Protein AF-A0A519W0Y5-F1 (afdb_monomer_lite)

Structure (mmCIF, N/CA/C/O backbone):
data_AF-A0A519W0Y5-F1
#
_entry.id   AF-A0A519W0Y5-F1
#
loop_
_atom_site.group_PDB
_atom_site.id
_atom_site.type_symbol
_atom_site.label_atom_id
_atom_site.label_alt_id
_atom_site.label_comp_id
_atom_site.label_asym_id
_atom_site.label_entity_id
_atom_site.label_seq_id
_atom_site.pdbx_PDB_ins_code
_atom_site.Cartn_x
_atom_site.Cartn_y
_atom_site.Cartn_z
_atom_site.occupancy
_atom_site.B_iso_or_equiv
_atom_site.auth_seq_id
_atom_site.auth_comp_id
_atom_site.auth_asym_id
_atom_site.auth_atom_id
_atom_site.pdbx_PDB_model_num
ATOM 1 N N . PRO A 1 1 ? 9.532 6.366 -36.215 1.00 85.12 1 PRO A N 1
ATOM 2 C CA . PRO A 1 1 ? 10.203 5.098 -35.837 1.00 85.12 1 PRO A CA 1
ATOM 3 C C . PRO A 1 1 ? 9.971 4.820 -34.348 1.00 85.12 1 PRO A C 1
ATOM 5 O O . PRO A 1 1 ? 9.966 5.779 -33.581 1.00 85.12 1 PRO A O 1
ATOM 8 N N . MET A 1 2 ? 9.705 3.571 -33.951 1.00 93.19 2 MET A N 1
ATOM 9 C CA . MET A 1 2 ? 9.561 3.212 -32.534 1.00 93.19 2 MET A CA 1
ATOM 10 C C . MET A 1 2 ? 10.945 3.030 -31.907 1.00 93.19 2 MET A C 1
ATOM 12 O O . MET A 1 2 ? 11.852 2.480 -32.532 1.00 93.19 2 MET A O 1
ATOM 16 N N . HIS A 1 3 ? 11.108 3.513 -30.679 1.00 94.69 3 HIS A N 1
ATOM 17 C CA . HIS A 1 3 ? 12.356 3.433 -29.927 1.00 94.69 3 HIS A CA 1
ATOM 18 C C . HIS A 1 3 ? 12.067 2.937 -28.521 1.00 94.69 3 HIS A C 1
ATOM 20 O O . HIS A 1 3 ? 11.007 3.233 -27.971 1.00 94.69 3 HIS A O 1
ATOM 26 N N . THR A 1 4 ? 13.014 2.200 -27.947 1.00 96.50 4 THR A N 1
ATOM 27 C CA . THR A 1 4 ? 12.926 1.809 -26.544 1.00 96.50 4 THR A CA 1
ATOM 28 C C . THR A 1 4 ? 13.359 2.968 -25.658 1.00 96.50 4 THR A C 1
ATOM 30 O O . THR A 1 4 ? 14.402 3.576 -25.899 1.00 96.50 4 THR A O 1
ATOM 33 N N . SER A 1 5 ? 12.580 3.253 -24.624 1.00 97.31 5 SER A N 1
ATOM 34 C CA . SER A 1 5 ? 12.898 4.213 -23.569 1.00 97.31 5 SER A CA 1
ATOM 35 C C . SER A 1 5 ? 12.543 3.639 -22.200 1.00 97.31 5 SER A C 1
ATOM 37 O O . SER A 1 5 ? 11.900 2.595 -22.083 1.00 97.31 5 SER A O 1
ATOM 39 N N . THR A 1 6 ? 13.009 4.312 -21.154 1.00 97.44 6 THR A N 1
ATOM 40 C CA . THR A 1 6 ? 12.687 3.987 -19.764 1.00 97.44 6 THR A CA 1
ATOM 41 C C . THR A 1 6 ? 11.859 5.091 -19.139 1.00 97.44 6 THR A C 1
ATOM 43 O O . THR A 1 6 ? 12.208 6.261 -19.304 1.00 97.44 6 THR A O 1
ATOM 46 N N . GLU A 1 7 ? 10.853 4.726 -18.353 1.00 96.88 7 GLU A N 1
ATOM 47 C CA . GLU A 1 7 ? 10.066 5.669 -17.558 1.00 96.88 7 GLU A CA 1
ATOM 48 C C . GLU A 1 7 ? 10.227 5.358 -16.070 1.00 96.88 7 GLU A C 1
ATOM 50 O O . GLU A 1 7 ? 9.912 4.258 -15.609 1.00 96.88 7 GLU A O 1
ATOM 55 N N . PHE A 1 8 ? 10.756 6.332 -15.330 1.00 96.62 8 PHE A N 1
ATOM 56 C CA . PHE A 1 8 ? 10.857 6.282 -13.873 1.00 96.62 8 PHE A CA 1
ATOM 57 C C . PHE A 1 8 ? 9.573 6.810 -13.233 1.00 96.62 8 PHE A C 1
ATOM 59 O O . PHE A 1 8 ? 8.844 7.583 -13.856 1.00 96.62 8 PHE A O 1
ATOM 66 N N . MET A 1 9 ? 9.308 6.412 -11.988 1.00 94.19 9 MET A N 1
ATOM 67 C CA . MET A 1 9 ? 8.122 6.884 -11.274 1.00 94.19 9 MET A CA 1
ATOM 68 C C . MET A 1 9 ? 8.124 8.418 -11.113 1.00 94.19 9 MET A C 1
ATOM 70 O O . MET A 1 9 ? 9.163 8.993 -10.767 1.00 94.19 9 MET A O 1
ATOM 74 N N . PRO A 1 10 ? 6.978 9.096 -11.326 1.00 90.56 10 PRO A N 1
ATOM 75 C CA . PRO A 1 10 ? 6.880 10.555 -11.217 1.00 90.56 10 PRO A CA 1
ATOM 76 C C . PRO A 1 10 ? 7.186 11.117 -9.823 1.00 90.56 10 PRO A C 1
ATOM 78 O O . PRO A 1 10 ? 7.588 12.272 -9.707 1.00 90.56 10 PRO A O 1
ATOM 81 N N . ASP A 1 11 ? 7.015 10.310 -8.773 1.00 88.50 11 ASP A N 1
ATOM 82 C CA . ASP A 1 11 ? 7.320 10.669 -7.381 1.00 88.50 11 ASP A CA 1
ATOM 83 C C . ASP A 1 11 ? 8.830 10.637 -7.060 1.00 88.50 11 ASP A C 1
ATOM 85 O O . ASP A 1 11 ? 9.243 10.975 -5.951 1.00 88.50 11 ASP A O 1
ATOM 89 N N . GLY A 1 12 ? 9.665 10.238 -8.027 1.00 89.94 12 GLY A N 1
ATOM 90 C CA . GLY A 1 12 ? 11.114 10.123 -7.879 1.00 89.94 12 GLY A CA 1
ATOM 91 C C . GLY A 1 12 ? 11.582 8.827 -7.217 1.00 89.94 12 GLY A C 1
ATOM 92 O O . GLY A 1 12 ? 12.786 8.658 -7.015 1.00 89.94 12 GLY A O 1
ATOM 93 N N . SER A 1 13 ? 10.673 7.904 -6.895 1.00 91.06 13 SER A N 1
ATOM 94 C CA . SER A 1 13 ? 11.032 6.604 -6.338 1.00 91.06 13 SER A CA 1
ATOM 95 C C . SER A 1 13 ? 11.820 5.754 -7.345 1.00 91.06 13 SER A C 1
ATOM 97 O O . SER A 1 13 ? 11.640 5.830 -8.563 1.00 91.06 13 SER A O 1
ATOM 99 N N . ASP A 1 14 ? 12.737 4.928 -6.833 1.00 94.69 14 ASP A N 1
ATOM 100 C CA . ASP A 1 14 ? 13.636 4.115 -7.658 1.00 94.69 14 ASP A CA 1
ATOM 101 C C . ASP A 1 14 ? 12.942 2.856 -8.192 1.00 94.69 14 ASP A C 1
ATOM 103 O O . ASP A 1 14 ? 13.209 1.724 -7.768 1.00 94.69 14 ASP A O 1
ATOM 107 N N . TRP A 1 15 ? 12.058 3.093 -9.156 1.00 96.69 15 TRP A N 1
ATOM 108 C CA . TRP A 1 15 ? 11.389 2.107 -9.990 1.00 96.69 15 TRP A CA 1
ATOM 109 C C . TRP A 1 15 ? 11.478 2.533 -11.448 1.00 96.69 15 TRP A C 1
ATOM 111 O O . TRP A 1 15 ? 11.431 3.725 -11.756 1.00 96.69 15 TRP A O 1
ATOM 121 N N . VAL A 1 16 ? 11.585 1.561 -12.348 1.00 97.75 16 VAL A N 1
ATOM 122 C CA . VAL A 1 16 ? 11.711 1.813 -13.784 1.00 97.75 16 VAL A CA 1
ATOM 123 C C . VAL A 1 16 ? 10.827 0.863 -14.580 1.00 97.75 16 VAL A C 1
ATOM 125 O O . VAL A 1 16 ? 10.782 -0.333 -14.300 1.00 97.75 16 VAL A O 1
ATOM 128 N N . SER A 1 17 ? 10.136 1.396 -15.579 1.00 97.88 17 SER A N 1
ATOM 129 C CA . SER A 1 17 ? 9.450 0.624 -16.615 1.00 97.88 17 SER A CA 1
ATOM 130 C C . SER A 1 17 ? 10.141 0.815 -17.964 1.00 97.88 17 SER A C 1
ATOM 132 O O . SER A 1 17 ? 10.907 1.766 -18.160 1.00 97.88 17 SER A O 1
ATOM 134 N N . PHE A 1 18 ? 9.885 -0.100 -18.895 1.00 98.00 18 PHE A N 1
ATOM 135 C CA . PHE A 1 18 ? 10.409 -0.043 -20.256 1.00 98.00 18 PHE A CA 1
ATOM 136 C C . PHE A 1 18 ? 9.253 0.109 -21.240 1.00 98.00 18 PHE A C 1
ATOM 138 O O . PHE A 1 18 ? 8.252 -0.599 -21.143 1.00 98.00 18 PHE A O 1
ATOM 145 N N . VAL A 1 19 ? 9.407 1.001 -22.213 1.00 97.62 19 VAL A N 1
ATOM 146 C CA . VAL A 1 19 ? 8.416 1.234 -23.269 1.00 97.62 19 VAL A CA 1
ATOM 147 C C . VAL A 1 19 ? 9.100 1.179 -24.630 1.00 97.62 19 VAL A C 1
ATOM 149 O O . VAL A 1 19 ? 10.257 1.578 -24.752 1.00 97.62 19 VAL A O 1
ATOM 152 N N . HIS A 1 20 ? 8.411 0.681 -25.655 1.00 97.00 20 HIS A N 1
ATOM 153 C CA . HIS A 1 20 ? 8.871 0.708 -27.043 1.00 97.00 20 HIS A CA 1
ATOM 154 C C . HIS A 1 20 ? 7.867 1.490 -27.894 1.00 97.00 20 HIS A C 1
ATOM 156 O O . HIS A 1 20 ? 6.772 1.010 -28.191 1.00 97.00 20 HIS A O 1
ATOM 162 N N . GLY A 1 21 ? 8.206 2.731 -28.254 1.00 95.69 21 GLY A N 1
ATOM 163 C CA . GLY A 1 21 ? 7.212 3.689 -28.744 1.00 95.69 21 GLY A CA 1
ATOM 164 C C . GLY A 1 21 ? 6.099 3.885 -27.697 1.00 95.69 21 GLY A C 1
ATOM 165 O O . GLY A 1 21 ? 6.422 4.106 -26.535 1.00 95.69 21 GLY A O 1
ATOM 166 N N . PRO A 1 22 ? 4.807 3.777 -28.059 1.00 95.81 22 PRO A N 1
ATOM 167 C CA . PRO A 1 22 ? 3.696 3.870 -27.106 1.00 95.81 22 PRO A CA 1
ATOM 168 C C . PRO A 1 22 ? 3.388 2.553 -26.366 1.00 95.81 22 PRO A C 1
ATOM 170 O O . PRO A 1 22 ? 2.400 2.478 -25.640 1.00 95.81 22 PRO A O 1
ATOM 173 N N . VAL A 1 23 ? 4.161 1.484 -26.592 1.00 96.88 23 VAL A N 1
ATOM 174 C CA . VAL A 1 23 ? 3.854 0.148 -26.064 1.00 96.88 23 VAL A CA 1
ATOM 175 C C . VAL A 1 23 ? 4.602 -0.090 -24.758 1.00 96.88 23 VAL A C 1
ATOM 177 O O . VAL A 1 23 ? 5.830 -0.167 -24.754 1.00 96.88 23 VAL A O 1
ATOM 180 N N . VAL A 1 24 ? 3.858 -0.264 -23.664 1.00 98.12 24 VAL A N 1
ATOM 181 C CA . VAL A 1 24 ? 4.411 -0.685 -22.369 1.00 98.12 24 VAL A CA 1
ATOM 182 C C . VAL A 1 24 ? 4.900 -2.124 -22.464 1.00 98.12 24 VAL A C 1
ATOM 184 O O . VAL A 1 24 ? 4.158 -3.012 -22.894 1.00 98.12 24 VAL A O 1
ATOM 187 N N . LEU A 1 25 ? 6.144 -2.347 -22.044 1.00 98.00 25 LEU A N 1
ATOM 188 C CA . LEU A 1 25 ? 6.730 -3.672 -21.945 1.00 98.00 25 LEU A CA 1
ATOM 189 C C . LEU A 1 25 ? 6.633 -4.191 -20.510 1.00 98.00 25 LEU A C 1
ATOM 191 O O . LEU A 1 25 ? 6.831 -3.457 -19.543 1.00 98.00 25 LEU A O 1
ATOM 195 N N . ALA A 1 26 ? 6.362 -5.480 -20.387 1.00 97.62 26 ALA A N 1
ATOM 196 C CA . ALA A 1 26 ? 6.251 -6.192 -19.128 1.00 97.62 26 ALA A CA 1
ATOM 197 C C . ALA A 1 26 ? 6.907 -7.565 -19.253 1.00 97.62 26 ALA A C 1
ATOM 199 O O . ALA A 1 26 ? 7.194 -8.035 -20.355 1.00 97.62 26 ALA A O 1
ATOM 200 N N . ALA A 1 27 ? 7.121 -8.227 -18.125 1.00 95.94 27 ALA A N 1
ATOM 201 C CA . ALA A 1 27 ? 7.652 -9.578 -18.110 1.00 95.94 27 ALA A CA 1
ATOM 202 C C . ALA A 1 27 ? 6.836 -10.515 -17.242 1.00 95.94 27 ALA A C 1
ATOM 204 O O . ALA A 1 27 ? 6.425 -10.144 -16.145 1.00 95.94 27 ALA A O 1
ATOM 205 N N . ALA A 1 28 ? 6.673 -11.746 -17.716 1.00 93.62 28 ALA A N 1
ATOM 206 C CA . ALA A 1 28 ? 6.120 -12.826 -16.918 1.00 93.62 28 ALA A CA 1
ATOM 207 C C . ALA A 1 28 ? 7.134 -13.280 -15.855 1.00 93.62 28 ALA A C 1
ATOM 209 O O . ALA A 1 28 ? 8.318 -13.455 -16.148 1.00 93.62 28 ALA A O 1
ATOM 210 N N . LEU A 1 29 ? 6.652 -13.481 -14.632 1.00 90.94 29 LEU A N 1
ATOM 211 C CA . LEU A 1 29 ? 7.423 -14.005 -13.504 1.00 90.94 29 LEU A CA 1
ATOM 212 C C . LEU A 1 29 ? 7.134 -15.490 -13.264 1.00 90.94 29 LEU A C 1
ATOM 214 O O . LEU A 1 29 ? 8.056 -16.233 -12.942 1.00 90.94 29 LEU A O 1
ATOM 218 N N . ASP A 1 30 ? 5.881 -15.915 -13.443 1.00 81.31 30 ASP A N 1
ATOM 219 C CA . ASP A 1 30 ? 5.462 -17.320 -13.490 1.00 81.31 30 ASP A CA 1
ATOM 220 C C . ASP A 1 30 ? 4.101 -17.478 -14.203 1.00 81.31 30 ASP A C 1
ATOM 222 O O . ASP A 1 30 ? 3.540 -16.517 -14.748 1.00 81.31 30 ASP A O 1
ATOM 226 N N . THR A 1 31 ? 3.585 -18.708 -14.199 1.00 69.88 31 THR A N 1
ATOM 227 C CA . THR A 1 31 ? 2.176 -19.032 -14.446 1.00 69.88 31 THR A CA 1
ATOM 228 C C . THR A 1 31 ? 1.400 -19.125 -13.132 1.00 69.88 31 THR A C 1
ATOM 230 O O . THR A 1 31 ? 1.899 -19.670 -12.149 1.00 69.88 31 THR A O 1
ATOM 233 N N . LEU A 1 32 ? 0.151 -18.651 -13.126 1.00 66.56 32 LEU A N 1
ATOM 234 C CA . LEU A 1 32 ? -0.700 -18.702 -11.939 1.00 66.56 32 LEU A CA 1
ATOM 235 C C . LEU A 1 32 ? -1.148 -20.143 -11.627 1.00 66.56 32 LEU A C 1
ATOM 237 O O . LEU A 1 32 ? -2.083 -20.640 -12.239 1.00 66.56 32 LEU A O 1
ATOM 241 N N . ASP A 1 33 ? -0.571 -20.767 -10.598 1.00 64.88 33 ASP A N 1
ATOM 242 C CA . ASP A 1 33 ? -1.099 -22.006 -9.985 1.00 64.88 33 ASP A CA 1
ATOM 243 C C . ASP A 1 33 ? -2.099 -21.707 -8.846 1.00 64.88 33 ASP A C 1
ATOM 245 O O . ASP A 1 33 ? -2.180 -22.427 -7.847 1.00 64.88 33 ASP A O 1
ATOM 249 N N . GLN A 1 34 ? -2.813 -20.580 -8.919 1.00 63.78 34 GLN A N 1
ATOM 250 C CA . GLN A 1 34 ? -3.556 -20.042 -7.777 1.00 63.78 34 GLN A CA 1
ATOM 251 C C . GLN A 1 34 ? -5.076 -20.104 -7.959 1.00 63.78 34 GLN A C 1
ATOM 253 O O . GLN A 1 34 ? -5.574 -19.888 -9.063 1.00 63.78 34 GLN A O 1
ATOM 258 N N . PRO A 1 35 ? -5.834 -20.358 -6.875 1.00 57.19 35 PRO A N 1
ATOM 259 C CA . PRO A 1 35 ? -7.287 -20.237 -6.901 1.00 57.19 35 PRO A CA 1
ATOM 260 C C . PRO A 1 35 ? -7.707 -18.780 -7.167 1.00 57.19 35 PRO A C 1
ATOM 262 O O . PRO A 1 35 ? -6.967 -17.849 -6.853 1.00 57.19 35 PRO A O 1
ATOM 265 N N . ASN A 1 36 ? -8.923 -18.594 -7.691 1.00 63.47 36 ASN A N 1
ATOM 266 C CA . ASN A 1 36 ? -9.587 -17.292 -7.871 1.00 63.47 36 ASN A CA 1
ATOM 267 C C . ASN A 1 36 ? -8.992 -16.365 -8.952 1.00 63.47 36 ASN A C 1
ATOM 269 O O . ASN A 1 36 ? -9.094 -15.146 -8.839 1.00 63.47 36 ASN A O 1
ATOM 273 N N . ILE A 1 37 ? -8.419 -16.913 -10.032 1.00 79.62 37 ILE A N 1
ATOM 274 C CA . ILE A 1 37 ? -8.122 -16.120 -11.247 1.00 79.62 37 ILE A CA 1
ATOM 275 C C . ILE A 1 37 ? -9.399 -15.650 -11.961 1.00 79.62 37 ILE A C 1
ATOM 277 O O . ILE A 1 37 ? -9.394 -14.655 -12.681 1.00 79.62 37 ILE A O 1
ATOM 281 N N . THR A 1 38 ? -10.506 -16.356 -11.729 1.00 82.81 38 THR A N 1
ATOM 282 C CA . THR A 1 38 ? -11.851 -15.980 -12.156 1.00 82.81 38 THR A CA 1
ATOM 283 C C . THR A 1 38 ? -12.661 -15.627 -10.917 1.00 82.81 38 THR A C 1
ATOM 285 O O . THR A 1 38 ? -12.749 -16.433 -9.990 1.00 82.81 38 THR A O 1
ATOM 288 N N . ALA A 1 39 ? -13.250 -14.432 -10.900 1.00 84.50 39 ALA A N 1
ATOM 289 C CA . ALA A 1 39 ? -14.119 -14.004 -9.811 1.00 84.50 39 ALA A CA 1
ATOM 290 C C . ALA A 1 39 ? -15.382 -14.882 -9.749 1.00 84.50 39 ALA A C 1
ATOM 292 O O . ALA A 1 39 ? -16.010 -15.156 -10.771 1.00 84.50 39 ALA A O 1
ATOM 293 N N . ASP A 1 40 ? -15.777 -15.290 -8.545 1.00 83.38 40 ASP A N 1
ATOM 294 C CA . ASP A 1 40 ? -16.888 -16.219 -8.282 1.00 83.38 40 ASP A CA 1
ATOM 295 C C . ASP A 1 40 ? -18.143 -15.528 -7.710 1.00 83.38 40 ASP A C 1
ATOM 297 O O . ASP A 1 40 ? -19.100 -16.185 -7.302 1.00 83.38 40 ASP A O 1
ATOM 301 N N . GLY A 1 41 ? -18.146 -14.192 -7.665 1.00 80.50 41 GLY A N 1
ATOM 302 C CA . GLY A 1 41 ? -19.218 -13.391 -7.065 1.00 80.50 41 GLY A CA 1
ATOM 303 C C . GLY A 1 41 ? -19.173 -13.324 -5.535 1.00 80.50 41 GLY A C 1
ATOM 304 O O . GLY A 1 41 ? -20.058 -12.717 -4.932 1.00 80.50 41 GLY A O 1
ATOM 305 N N . SER A 1 42 ? -18.157 -13.912 -4.895 1.00 79.62 42 SER A N 1
ATOM 306 C CA . SER A 1 42 ? -17.931 -13.743 -3.462 1.00 79.62 42 SER A CA 1
ATOM 307 C C . SER A 1 42 ? -17.531 -12.306 -3.113 1.00 79.62 42 SER A C 1
ATOM 309 O O . SER A 1 42 ? -17.007 -11.539 -3.929 1.00 79.62 42 SER A O 1
ATOM 311 N N . ARG A 1 43 ? -17.758 -11.940 -1.848 1.00 70.31 43 ARG A N 1
ATOM 312 C CA . ARG A 1 43 ? -17.213 -10.719 -1.247 1.00 70.31 43 ARG A CA 1
ATOM 313 C C . ARG A 1 43 ? -15.687 -10.730 -1.408 1.00 70.31 43 ARG A C 1
ATOM 315 O O . ARG A 1 43 ? -15.060 -11.727 -1.066 1.00 70.31 43 ARG A O 1
ATOM 322 N N . MET A 1 44 ? -15.101 -9.642 -1.913 1.00 70.44 44 MET A N 1
ATOM 323 C CA . MET A 1 44 ? -13.673 -9.553 -2.284 1.00 70.44 44 MET A CA 1
ATOM 324 C C . MET A 1 44 ? -13.219 -10.470 -3.440 1.00 70.44 44 MET A C 1
ATOM 326 O O . MET A 1 44 ? -12.026 -10.522 -3.727 1.00 70.44 44 MET A O 1
ATOM 330 N N . GLY A 1 45 ? -14.126 -11.135 -4.166 1.00 77.75 45 GLY A N 1
ATOM 331 C CA . GLY A 1 45 ? -13.775 -12.030 -5.281 1.00 77.75 45 GLY A CA 1
ATOM 332 C C . GLY A 1 45 ? -13.106 -11.340 -6.482 1.00 77.75 45 GLY A C 1
ATOM 333 O O . GLY A 1 45 ? -12.556 -12.012 -7.346 1.00 77.75 45 GLY A O 1
ATOM 334 N N . HIS A 1 46 ? -13.128 -10.002 -6.535 1.00 80.12 46 HIS A N 1
ATOM 335 C CA . HIS A 1 46 ? -12.411 -9.192 -7.529 1.00 80.12 46 HIS A CA 1
ATOM 336 C C . HIS A 1 46 ? -10.936 -8.944 -7.164 1.00 80.12 46 HIS A C 1
ATOM 338 O O . HIS A 1 46 ? -10.173 -8.445 -7.989 1.00 80.12 46 HIS A O 1
ATOM 344 N N . ILE A 1 47 ? -10.526 -9.254 -5.931 1.00 78.69 47 ILE A N 1
ATOM 345 C CA . ILE A 1 47 ? -9.158 -9.052 -5.460 1.00 78.69 47 ILE A CA 1
ATOM 346 C C . ILE A 1 47 ? -8.326 -10.283 -5.794 1.00 78.69 47 ILE A C 1
ATOM 348 O O . ILE A 1 47 ? -8.673 -11.406 -5.421 1.00 78.69 47 ILE A O 1
ATOM 352 N N . ALA A 1 48 ? -7.167 -10.054 -6.414 1.00 80.94 48 ALA A N 1
ATOM 353 C CA . ALA A 1 48 ? -6.130 -11.063 -6.609 1.00 80.94 48 ALA A CA 1
ATOM 354 C C . ALA A 1 48 ? -5.487 -11.449 -5.258 1.00 80.94 48 ALA A C 1
ATOM 356 O O . ALA A 1 48 ? -4.377 -11.041 -4.927 1.00 80.94 48 ALA A O 1
ATOM 357 N N . SER A 1 49 ? -6.225 -12.221 -4.459 1.00 75.00 49 SER A N 1
ATOM 358 C CA . SER A 1 49 ? -5.927 -12.578 -3.061 1.00 75.00 49 SER A CA 1
ATOM 359 C C . SER A 1 49 ? -4.953 -13.747 -2.899 1.00 75.00 49 SER A C 1
ATOM 361 O O . SER A 1 49 ? -4.646 -14.165 -1.782 1.00 75.00 49 SER A O 1
ATOM 363 N N . GLY A 1 50 ? -4.461 -14.303 -4.003 1.00 77.62 50 GLY A N 1
ATOM 364 C CA . GLY A 1 50 ? -3.510 -15.397 -3.949 1.00 77.62 50 GLY A CA 1
ATOM 365 C C . GLY A 1 50 ? -2.118 -14.959 -3.464 1.00 77.62 50 GLY A C 1
ATOM 366 O O . GLY A 1 50 ? -1.803 -13.773 -3.364 1.00 77.62 50 GLY A O 1
ATOM 367 N N . LYS A 1 51 ? -1.263 -15.935 -3.128 1.00 80.25 51 LYS A N 1
ATOM 368 C CA . LYS A 1 51 ? 0.010 -15.723 -2.410 1.00 80.25 51 LYS A CA 1
ATOM 369 C C . LYS A 1 51 ? 0.841 -14.579 -3.008 1.00 80.25 51 LYS A C 1
ATOM 371 O O . LYS A 1 51 ? 1.230 -14.646 -4.172 1.00 80.25 51 LYS A O 1
ATOM 376 N N . LEU A 1 52 ? 1.160 -13.564 -2.205 1.00 82.56 52 LEU A N 1
ATOM 377 C CA . LEU A 1 52 ? 2.024 -12.455 -2.618 1.00 82.56 52 LEU A CA 1
ATOM 378 C C . LEU A 1 52 ? 3.454 -12.945 -2.905 1.00 82.56 52 LEU A C 1
ATOM 380 O O . LEU A 1 52 ? 3.973 -13.811 -2.196 1.00 82.56 52 LEU A O 1
ATOM 384 N N . LEU A 1 53 ? 4.087 -12.390 -3.946 1.00 86.50 53 LEU A N 1
ATOM 385 C CA . LEU A 1 53 ? 5.505 -12.630 -4.220 1.00 86.50 53 LEU A CA 1
ATOM 386 C C . LEU A 1 53 ? 6.361 -11.600 -3.471 1.00 86.50 53 LEU A C 1
ATOM 388 O O . LEU A 1 53 ? 6.049 -10.409 -3.546 1.00 86.50 53 LEU A O 1
ATOM 392 N N . PRO A 1 54 ? 7.442 -12.027 -2.796 1.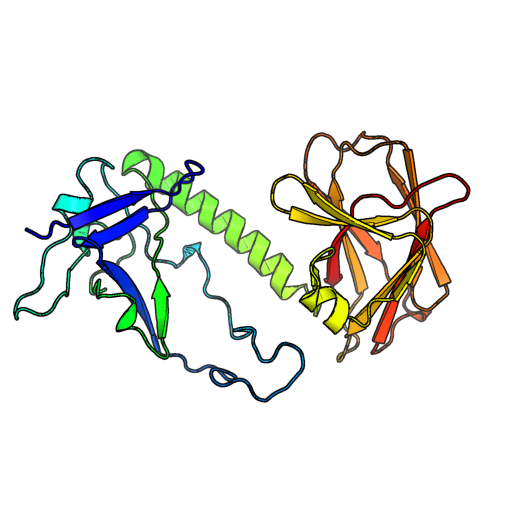00 88.56 54 PRO A N 1
ATOM 393 C CA . PRO A 1 54 ? 8.322 -11.115 -2.082 1.00 88.56 54 PRO A CA 1
ATOM 394 C C . PRO A 1 54 ? 8.995 -10.102 -3.012 1.00 88.56 54 PRO A C 1
ATOM 396 O O . PRO A 1 54 ? 9.633 -10.491 -3.992 1.00 88.56 54 PRO A O 1
ATOM 399 N N . ILE A 1 55 ? 8.926 -8.801 -2.708 1.00 90.50 55 ILE A N 1
ATOM 400 C CA . ILE A 1 55 ? 9.533 -7.787 -3.590 1.00 90.50 55 ILE A CA 1
ATOM 401 C C . ILE A 1 55 ? 11.069 -7.861 -3.620 1.00 90.50 55 ILE A C 1
ATOM 403 O O . ILE A 1 55 ? 11.692 -7.531 -4.625 1.00 90.50 55 ILE A O 1
ATOM 407 N N . ASN A 1 56 ? 11.699 -8.360 -2.554 1.00 90.44 56 ASN A N 1
ATOM 408 C CA . ASN A 1 56 ? 13.142 -8.626 -2.519 1.00 90.44 56 ASN A CA 1
ATOM 409 C C . ASN A 1 56 ? 13.566 -9.770 -3.453 1.00 90.44 56 ASN A C 1
ATOM 411 O O . ASN A 1 56 ? 14.747 -9.903 -3.773 1.00 90.44 56 ASN A O 1
ATOM 415 N N . GLU A 1 57 ? 12.609 -10.579 -3.902 1.00 90.69 57 GLU A N 1
ATOM 416 C CA . GLU A 1 57 ? 12.806 -11.622 -4.894 1.00 90.69 57 GLU A CA 1
ATOM 417 C C . GLU A 1 57 ? 12.412 -11.198 -6.310 1.00 90.69 57 GLU A C 1
ATOM 419 O O . GLU A 1 57 ? 12.571 -12.012 -7.220 1.00 90.69 57 GLU A O 1
ATOM 424 N N . ALA A 1 58 ? 11.902 -9.983 -6.520 1.00 92.94 58 ALA A N 1
ATOM 425 C CA . ALA A 1 58 ? 11.540 -9.474 -7.840 1.00 92.94 58 ALA A CA 1
ATOM 426 C C . ALA A 1 58 ? 12.789 -9.137 -8.682 1.00 92.94 58 ALA A C 1
ATOM 428 O O . ALA A 1 58 ? 13.848 -8.838 -8.120 1.00 92.94 58 ALA A O 1
ATOM 429 N N . PRO A 1 59 ? 12.699 -9.175 -10.026 1.00 95.44 59 PRO A N 1
ATOM 430 C CA . PRO A 1 59 ? 13.792 -8.744 -10.893 1.00 95.44 59 PRO A CA 1
ATOM 431 C C . PRO A 1 59 ? 14.102 -7.265 -10.653 1.00 95.44 59 PRO A C 1
ATOM 433 O O . PRO A 1 59 ? 13.262 -6.401 -10.875 1.00 95.44 59 PRO A O 1
ATOM 436 N N . LEU A 1 60 ? 15.319 -6.979 -10.201 1.00 96.50 60 LEU A N 1
ATOM 437 C CA . LEU A 1 60 ? 15.819 -5.638 -9.931 1.00 96.50 60 LEU A CA 1
ATOM 438 C C . LEU A 1 60 ? 16.702 -5.203 -11.097 1.00 96.50 60 LEU A C 1
ATOM 440 O O . LEU A 1 60 ? 17.632 -5.915 -11.474 1.00 96.50 60 LEU A O 1
ATOM 444 N N . VAL A 1 61 ? 16.426 -4.027 -11.647 1.00 97.56 61 VAL A N 1
ATOM 445 C CA . VAL A 1 61 ? 17.205 -3.407 -12.719 1.00 97.56 61 VAL A CA 1
ATOM 446 C C . VAL A 1 61 ? 18.358 -2.606 -12.126 1.00 97.56 61 VAL A C 1
ATOM 448 O O . VAL A 1 61 ? 18.159 -1.759 -11.255 1.00 97.56 61 VAL A O 1
ATOM 451 N N . THR A 1 62 ? 19.567 -2.840 -12.627 1.00 96.81 62 THR A N 1
ATOM 452 C CA . THR A 1 62 ? 20.761 -2.089 -12.249 1.00 96.81 62 THR A CA 1
ATOM 453 C C . THR A 1 62 ? 21.510 -1.554 -13.463 1.00 96.81 62 THR A C 1
ATOM 455 O O . THR A 1 62 ? 21.570 -2.190 -14.514 1.00 96.81 62 THR A O 1
ATOM 458 N N . GLY A 1 63 ? 22.055 -0.346 -13.333 1.00 95.31 63 GLY A N 1
ATOM 459 C CA . GLY A 1 63 ? 22.805 0.325 -14.391 1.00 95.31 63 GLY A CA 1
ATOM 460 C C . GLY A 1 63 ? 22.762 1.843 -14.256 1.00 95.31 63 GLY A C 1
ATOM 461 O O . GLY A 1 63 ? 22.315 2.381 -13.248 1.00 95.31 63 GLY A O 1
ATOM 462 N N . THR A 1 64 ? 23.224 2.551 -15.285 1.00 94.62 64 THR A N 1
ATOM 463 C CA . THR A 1 64 ? 23.168 4.019 -15.345 1.00 94.62 64 THR A CA 1
ATOM 464 C C . THR A 1 64 ? 21.862 4.468 -16.000 1.00 94.62 64 THR A C 1
ATOM 466 O O . THR A 1 64 ? 21.634 4.114 -17.161 1.00 94.62 64 THR A O 1
ATOM 469 N N . LYS A 1 65 ? 21.047 5.290 -15.307 1.00 93.31 65 LYS A N 1
ATOM 470 C CA . LYS A 1 65 ? 19.707 5.747 -15.758 1.00 93.31 65 LYS A CA 1
ATOM 471 C C . LYS A 1 65 ? 19.663 6.153 -17.240 1.00 93.31 65 LYS A C 1
ATOM 473 O O . LYS A 1 65 ? 18.815 5.664 -17.977 1.00 93.31 65 LYS A O 1
ATOM 478 N N . SER A 1 66 ? 20.613 6.971 -17.700 1.00 92.62 66 SER A N 1
ATOM 479 C CA . SER A 1 66 ? 20.666 7.492 -19.079 1.00 92.62 66 SER A CA 1
ATOM 480 C C . SER A 1 66 ? 20.952 6.446 -20.165 1.00 92.62 66 SER A C 1
ATOM 482 O O . SER A 1 66 ? 20.806 6.738 -21.348 1.00 92.62 66 SER A O 1
ATOM 484 N N . THR A 1 67 ? 21.372 5.236 -19.790 1.00 94.56 67 THR A N 1
ATOM 485 C CA . THR A 1 67 ? 21.805 4.189 -20.731 1.00 94.56 67 THR A CA 1
ATOM 486 C C . THR A 1 67 ? 20.994 2.902 -20.634 1.00 94.56 67 THR A C 1
ATOM 488 O O . THR A 1 67 ? 21.213 2.000 -21.440 1.00 94.56 67 THR A O 1
ATOM 491 N N . LEU A 1 68 ? 20.052 2.807 -19.686 1.00 95.81 68 LEU A N 1
ATOM 492 C CA . LEU A 1 68 ? 19.250 1.600 -19.462 1.00 95.81 68 LEU A CA 1
ATOM 493 C C . LEU A 1 68 ? 18.545 1.141 -20.741 1.00 95.81 68 LEU A C 1
ATOM 495 O O . LEU A 1 68 ? 18.685 -0.010 -21.145 1.00 95.81 68 LEU A O 1
ATOM 499 N N . ALA A 1 69 ? 17.856 2.057 -21.425 1.00 95.50 69 ALA A N 1
ATOM 500 C CA . ALA A 1 69 ? 17.123 1.749 -22.650 1.00 95.50 69 ALA A CA 1
ATOM 501 C C . ALA A 1 69 ? 18.013 1.129 -23.745 1.00 95.50 69 ALA A C 1
ATOM 503 O O . ALA A 1 69 ? 17.583 0.224 -24.453 1.00 95.50 69 ALA A O 1
ATOM 504 N N . ASN A 1 70 ? 19.281 1.547 -23.837 1.00 94.88 70 ASN A N 1
ATOM 505 C CA . ASN A 1 70 ? 20.224 1.044 -24.841 1.00 94.88 70 ASN A CA 1
ATOM 506 C C . ASN A 1 70 ? 20.631 -0.415 -24.597 1.00 94.88 70 ASN A C 1
ATOM 508 O O . ASN A 1 70 ? 21.127 -1.075 -25.516 1.00 94.88 70 ASN A O 1
ATOM 512 N N . GLN A 1 71 ? 20.471 -0.907 -23.368 1.00 95.06 71 GLN A N 1
ATOM 513 C CA . GLN A 1 71 ? 20.791 -2.282 -22.991 1.00 95.06 71 GLN A CA 1
ATOM 514 C C . GLN A 1 71 ? 19.618 -3.244 -23.194 1.00 95.06 71 GLN A C 1
ATOM 516 O O . GLN A 1 71 ? 19.826 -4.453 -23.185 1.00 95.06 71 GLN A O 1
ATOM 521 N N . VAL A 1 72 ? 18.412 -2.728 -23.442 1.00 95.69 72 VAL A N 1
ATOM 522 C CA . VAL A 1 72 ? 17.276 -3.545 -23.864 1.00 95.69 72 VAL A CA 1
ATOM 523 C C . VAL A 1 72 ? 17.448 -3.883 -25.341 1.00 95.69 72 VAL A C 1
ATOM 525 O O . VAL A 1 72 ? 17.479 -2.992 -26.194 1.00 95.69 72 VAL A O 1
ATOM 528 N N . LYS A 1 73 ? 17.610 -5.170 -25.654 1.00 94.38 73 LYS A N 1
ATOM 529 C CA . LYS A 1 73 ? 17.900 -5.637 -27.017 1.00 94.38 73 LYS A CA 1
ATOM 530 C C . LYS A 1 73 ? 16.718 -6.406 -27.596 1.00 94.38 73 LYS A C 1
ATOM 532 O O . LYS A 1 73 ? 16.213 -7.281 -26.900 1.00 94.38 73 LYS A O 1
ATOM 537 N N . PRO A 1 74 ? 16.288 -6.128 -28.839 1.00 93.88 74 PRO A N 1
ATOM 538 C CA . PRO A 1 74 ? 15.265 -6.940 -29.486 1.00 93.88 74 PRO A CA 1
ATOM 539 C C . PRO A 1 74 ? 15.759 -8.382 -29.630 1.00 93.88 74 PRO A C 1
ATOM 541 O O . PRO A 1 74 ? 16.938 -8.616 -29.920 1.00 93.88 74 PRO A O 1
ATOM 544 N N . LEU A 1 75 ? 14.866 -9.341 -29.407 1.00 92.25 75 LEU A N 1
ATOM 545 C CA . LEU A 1 75 ? 15.126 -10.742 -29.712 1.00 92.25 75 LEU A CA 1
ATOM 546 C C . LEU A 1 75 ? 14.924 -11.004 -31.217 1.00 92.25 75 LEU A C 1
ATOM 548 O O . LEU A 1 75 ? 14.185 -10.270 -31.875 1.00 92.25 75 LEU A O 1
ATOM 552 N N . PRO A 1 76 ? 15.578 -12.030 -31.791 1.00 81.81 76 PRO A N 1
ATOM 553 C CA . PRO A 1 76 ? 15.338 -12.423 -33.178 1.00 81.81 76 PRO A CA 1
ATOM 554 C C . PRO A 1 76 ? 13.868 -12.834 -33.388 1.00 81.81 76 PRO A C 1
ATOM 556 O O . PRO A 1 76 ? 13.300 -13.457 -32.492 1.00 81.81 76 PRO A O 1
ATOM 559 N N . ASN A 1 77 ? 13.313 -12.564 -34.582 1.00 72.19 77 ASN A N 1
ATOM 560 C CA . ASN A 1 77 ? 12.009 -13.029 -35.121 1.00 72.19 77 ASN A CA 1
ATOM 561 C C . ASN A 1 77 ? 10.834 -12.020 -35.193 1.00 72.19 77 ASN A C 1
ATOM 563 O O . ASN A 1 77 ? 9.688 -12.455 -35.140 1.00 72.19 77 ASN A O 1
ATOM 567 N N . ASP A 1 78 ? 11.074 -10.710 -35.353 1.00 61.75 78 ASP A N 1
ATOM 568 C CA . ASP A 1 78 ? 10.052 -9.659 -35.620 1.00 61.75 78 ASP A CA 1
ATOM 569 C C . ASP A 1 78 ? 8.877 -9.550 -34.622 1.00 61.75 78 ASP A C 1
ATOM 571 O O . ASP A 1 78 ? 7.986 -8.712 -34.776 1.00 61.75 78 ASP A O 1
ATOM 575 N N . ALA A 1 79 ? 8.883 -10.338 -33.550 1.00 76.50 79 ALA A N 1
ATOM 576 C CA . ALA A 1 79 ? 8.014 -10.140 -32.408 1.00 76.50 79 ALA A CA 1
ATOM 577 C C . ALA A 1 79 ? 8.527 -8.942 -31.594 1.00 76.50 79 ALA A C 1
ATOM 579 O O . ALA A 1 79 ? 9.734 -8.716 -31.500 1.00 76.50 79 ALA A O 1
ATOM 580 N N . LEU A 1 80 ? 7.620 -8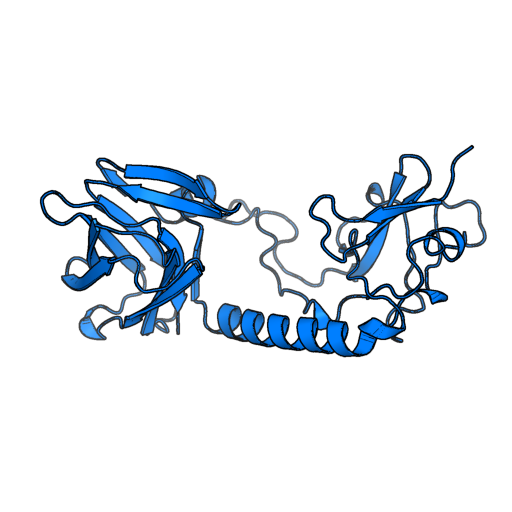.181 -30.969 1.00 91.88 80 LEU A N 1
ATOM 581 C CA . LEU A 1 80 ? 7.955 -7.121 -30.003 1.00 91.88 80 LEU A CA 1
ATOM 582 C C . LEU A 1 80 ? 8.507 -7.715 -28.689 1.00 91.88 80 LEU A C 1
ATOM 584 O O . LEU A 1 80 ? 8.029 -7.405 -27.602 1.00 91.88 80 LEU A O 1
ATOM 588 N N . GLU A 1 81 ? 9.497 -8.596 -28.783 1.00 95.38 81 GLU A N 1
ATOM 589 C CA . GLU A 1 81 ? 10.169 -9.240 -27.665 1.00 95.38 81 GLU A CA 1
ATOM 590 C C . GLU A 1 81 ? 11.561 -8.648 -27.480 1.00 95.38 81 GLU A C 1
ATOM 592 O O . GLU A 1 81 ? 12.326 -8.475 -28.432 1.00 95.38 81 GLU A O 1
ATOM 597 N N . PHE A 1 82 ? 11.919 -8.383 -26.231 1.00 96.38 82 PHE A N 1
ATOM 598 C CA . PHE A 1 82 ? 13.199 -7.793 -25.884 1.00 96.38 82 PHE A CA 1
ATOM 599 C C . PHE A 1 82 ? 13.839 -8.532 -24.709 1.00 96.38 82 PHE A C 1
ATOM 601 O O . PHE A 1 82 ? 13.164 -9.014 -23.801 1.00 96.38 82 PHE A O 1
ATOM 608 N N . SER A 1 83 ? 15.165 -8.594 -24.704 1.00 95.25 83 SER A N 1
ATOM 609 C CA . SER A 1 83 ? 15.958 -9.048 -23.569 1.00 95.25 83 SER A CA 1
ATOM 610 C C . SER A 1 83 ? 16.420 -7.858 -22.734 1.00 95.25 83 SER A C 1
ATOM 612 O O . SER A 1 83 ? 16.922 -6.870 -23.274 1.00 95.25 83 SER A O 1
ATOM 614 N N . ALA A 1 84 ? 16.304 -7.995 -21.413 1.00 94.38 84 ALA A N 1
ATOM 615 C CA . ALA A 1 84 ? 16.906 -7.107 -20.417 1.00 94.38 84 ALA A CA 1
ATOM 616 C C . ALA A 1 84 ? 17.918 -7.853 -19.521 1.00 94.38 84 ALA A C 1
ATOM 618 O O . ALA A 1 84 ? 18.222 -7.417 -18.411 1.00 94.38 84 ALA A O 1
ATOM 619 N N . ALA A 1 85 ? 18.458 -8.983 -19.994 1.00 92.38 85 ALA A N 1
ATOM 620 C CA . ALA A 1 85 ? 19.307 -9.885 -19.213 1.00 92.38 85 ALA A CA 1
ATOM 621 C C . ALA A 1 85 ? 20.516 -9.190 -18.560 1.00 92.38 85 ALA A C 1
ATOM 623 O O . ALA A 1 85 ? 20.895 -9.505 -17.430 1.00 92.38 85 ALA A O 1
ATOM 624 N N . THR A 1 86 ? 21.137 -8.231 -19.252 1.00 93.19 86 THR A N 1
ATOM 625 C CA . THR A 1 86 ? 22.314 -7.511 -18.737 1.00 93.19 86 THR A CA 1
ATOM 626 C C . THR A 1 86 ? 21.966 -6.552 -17.602 1.00 93.19 86 THR A C 1
ATOM 628 O O . THR A 1 86 ? 22.811 -6.301 -16.750 1.00 93.19 86 THR A O 1
ATOM 631 N N . LEU A 1 87 ? 20.723 -6.067 -17.565 1.00 95.62 87 LEU A N 1
ATOM 632 C CA . LEU A 1 87 ? 20.229 -5.103 -16.586 1.00 95.62 87 LEU A CA 1
ATOM 633 C C . LEU A 1 87 ? 19.717 -5.761 -15.304 1.00 95.62 87 LEU A C 1
ATOM 635 O O . LEU A 1 87 ? 19.729 -5.132 -14.251 1.00 95.62 87 LEU A O 1
ATOM 639 N N . ILE A 1 88 ? 19.234 -7.001 -15.376 1.00 95.38 88 ILE A N 1
ATOM 640 C CA . ILE A 1 88 ? 18.587 -7.646 -14.230 1.00 95.38 88 ILE A CA 1
ATOM 641 C C . ILE A 1 88 ? 19.638 -8.219 -13.282 1.00 95.38 88 ILE A C 1
ATOM 643 O O . ILE A 1 88 ? 20.444 -9.055 -13.677 1.00 95.38 88 ILE A O 1
ATOM 647 N N . TYR A 1 89 ? 19.632 -7.804 -12.021 1.00 93.69 89 TYR A N 1
ATOM 648 C CA . TYR A 1 89 ? 20.614 -8.222 -11.023 1.00 93.69 89 TYR A CA 1
ATOM 649 C C . TYR A 1 89 ? 20.552 -9.729 -10.718 1.00 93.69 89 TYR A C 1
ATOM 651 O O . TYR A 1 89 ? 21.584 -10.400 -10.672 1.00 93.69 89 TYR A O 1
ATOM 659 N N . GLN A 1 90 ? 19.353 -10.280 -10.526 1.00 93.25 90 GLN A N 1
ATOM 660 C CA . GLN A 1 90 ? 19.184 -11.650 -10.049 1.00 93.25 90 GLN A CA 1
ATOM 661 C C . GLN A 1 90 ? 19.462 -12.684 -11.158 1.00 93.25 90 GLN A C 1
ATOM 663 O O . GLN A 1 90 ? 18.832 -12.625 -12.217 1.00 93.25 90 GLN A O 1
ATOM 668 N N . PRO A 1 91 ? 20.310 -13.705 -10.904 1.00 92.25 91 PRO A N 1
ATOM 669 C CA . PRO A 1 91 ? 20.615 -14.753 -11.882 1.00 92.25 91 PRO A CA 1
ATOM 670 C C . PRO A 1 91 ? 19.388 -15.522 -12.392 1.00 92.25 91 PRO A C 1
ATOM 672 O O . PRO A 1 91 ? 19.322 -15.851 -13.571 1.00 92.25 91 PRO A O 1
ATOM 675 N N . LYS A 1 92 ? 18.386 -15.761 -11.532 1.00 92.88 92 LYS A N 1
ATOM 676 C CA . LYS A 1 92 ? 17.172 -16.518 -11.893 1.00 92.88 92 LYS A CA 1
ATOM 677 C C . LYS A 1 92 ? 16.304 -15.859 -12.973 1.00 92.88 92 LYS A C 1
ATOM 679 O O . LYS A 1 92 ? 15.453 -16.526 -13.541 1.00 92.88 92 LYS A O 1
ATOM 684 N N . TYR A 1 93 ? 16.510 -14.573 -13.256 1.00 94.69 93 TYR A N 1
ATOM 685 C CA . TYR A 1 93 ? 15.717 -13.813 -14.227 1.00 94.69 93 TYR A CA 1
ATOM 686 C C . TYR A 1 93 ? 16.527 -13.375 -15.448 1.00 94.69 93 TYR A C 1
ATOM 688 O O . TYR A 1 93 ? 16.123 -12.462 -16.161 1.00 94.69 93 TYR A O 1
ATOM 696 N N . LYS A 1 94 ? 17.683 -13.990 -15.710 1.00 92.44 94 LYS A N 1
ATOM 697 C CA . LYS A 1 94 ? 18.492 -13.633 -16.884 1.00 92.44 94 LYS A CA 1
ATOM 698 C C . LYS A 1 94 ? 17.813 -13.990 -18.209 1.00 92.44 94 LYS A C 1
ATOM 700 O O . LYS A 1 94 ? 18.010 -13.269 -19.179 1.00 92.44 94 LYS A O 1
ATOM 705 N N . ASP A 1 95 ? 16.952 -15.004 -18.222 1.00 91.81 95 ASP A N 1
ATOM 706 C CA . ASP A 1 95 ? 16.190 -15.417 -19.411 1.00 91.81 95 ASP A CA 1
ATOM 707 C C . ASP A 1 95 ? 14.825 -14.718 -19.538 1.00 91.81 95 ASP A C 1
ATOM 709 O O . ASP A 1 95 ? 14.019 -15.042 -20.412 1.00 91.81 95 ASP A O 1
ATOM 713 N N . LEU A 1 96 ? 14.542 -13.753 -18.658 1.00 92.38 96 LEU A N 1
ATOM 714 C CA . LEU A 1 96 ? 13.282 -13.028 -18.640 1.00 92.38 96 LEU A CA 1
ATOM 715 C C . LEU A 1 96 ? 13.139 -12.157 -19.897 1.00 92.38 96 LEU A C 1
ATOM 717 O O . LEU A 1 96 ? 14.025 -11.373 -20.255 1.00 92.38 96 LEU A O 1
ATOM 721 N N . LYS A 1 97 ? 11.987 -12.298 -20.554 1.00 94.75 97 LYS A N 1
ATOM 722 C CA . LYS A 1 97 ? 11.626 -11.558 -21.763 1.00 94.75 97 LYS A CA 1
ATOM 723 C C . LYS A 1 97 ? 10.705 -10.395 -21.427 1.00 94.75 97 LYS A C 1
ATOM 725 O O . LYS A 1 97 ? 9.721 -10.569 -20.712 1.00 94.75 97 LYS A O 1
ATOM 730 N N . LEU A 1 98 ? 11.009 -9.236 -21.995 1.00 96.75 98 LEU A N 1
ATOM 731 C CA . LEU A 1 98 ? 10.105 -8.099 -22.053 1.00 96.75 98 LEU A CA 1
ATOM 732 C C . LEU A 1 98 ? 9.225 -8.235 -23.299 1.00 96.75 98 LEU A C 1
ATOM 734 O O . LEU A 1 98 ? 9.743 -8.339 -24.409 1.00 96.75 98 LEU A O 1
ATOM 738 N N . VAL A 1 99 ? 7.911 -8.229 -23.112 1.00 96.62 99 VAL A N 1
ATOM 739 C CA . VAL A 1 99 ? 6.893 -8.336 -24.170 1.00 96.62 99 VAL A CA 1
ATOM 740 C C . VAL A 1 99 ? 5.843 -7.238 -23.981 1.00 96.62 99 VAL A C 1
ATOM 742 O O . VAL A 1 99 ? 5.780 -6.662 -22.893 1.00 96.62 99 VAL A O 1
ATOM 745 N N . PRO A 1 100 ? 4.997 -6.922 -24.976 1.00 97.06 100 PRO A N 1
ATOM 746 C CA . PRO A 1 100 ? 3.920 -5.963 -24.782 1.00 97.06 100 PRO A CA 1
ATOM 747 C C . PRO A 1 100 ? 3.002 -6.407 -23.642 1.00 97.06 100 PRO A C 1
ATOM 749 O O . PRO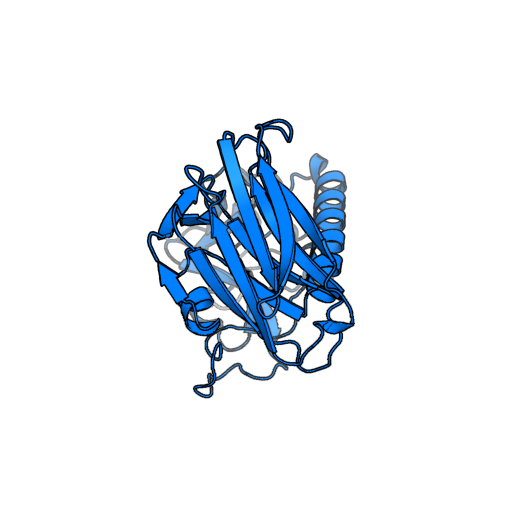 A 1 100 ? 2.567 -7.557 -23.621 1.00 97.06 100 PRO A O 1
ATOM 752 N N . PHE A 1 101 ? 2.693 -5.508 -22.704 1.00 97.56 101 PHE A N 1
ATOM 753 C CA . PHE A 1 101 ? 1.894 -5.841 -21.519 1.00 97.56 101 PHE A CA 1
ATOM 754 C C . PHE A 1 101 ? 0.543 -6.478 -21.873 1.00 97.56 101 PHE A C 1
ATOM 756 O O . PHE A 1 101 ? 0.137 -7.445 -21.239 1.00 97.56 101 PHE A O 1
ATOM 763 N N . TYR A 1 102 ? -0.102 -6.003 -22.939 1.00 95.50 102 TYR A N 1
ATOM 764 C CA . TYR A 1 102 ? -1.385 -6.533 -23.405 1.00 95.50 102 TYR A CA 1
ATOM 765 C C . TYR A 1 102 ? -1.329 -7.994 -23.895 1.00 95.50 102 TYR A C 1
ATOM 767 O O . TYR A 1 102 ? -2.379 -8.580 -24.111 1.00 95.50 102 TYR A O 1
ATOM 775 N N . ASN A 1 103 ? -0.139 -8.583 -24.075 1.00 93.69 103 ASN A N 1
ATOM 776 C CA . ASN A 1 103 ? 0.030 -10.005 -24.402 1.00 93.69 103 ASN A CA 1
ATOM 777 C C . ASN A 1 103 ? 0.183 -10.892 -23.152 1.00 93.69 103 ASN A C 1
ATOM 779 O O . ASN A 1 103 ? 0.324 -12.110 -23.282 1.00 93.69 103 ASN A O 1
ATOM 783 N N . LEU A 1 104 ? 0.246 -10.309 -21.950 1.00 91.69 104 LEU A N 1
ATOM 784 C CA . LEU A 1 104 ? 0.365 -11.059 -20.703 1.00 91.69 104 LEU A CA 1
ATOM 785 C C . LEU A 1 104 ? -1.016 -11.282 -20.086 1.00 91.69 104 LEU A C 1
ATOM 787 O O . LEU A 1 104 ? -1.569 -10.407 -19.429 1.00 91.69 104 LEU A O 1
ATOM 791 N N . GLU A 1 105 ? -1.521 -12.498 -20.249 1.00 88.81 105 GLU A N 1
ATOM 792 C CA . GLU A 1 105 ? -2.753 -12.988 -19.628 1.00 88.81 105 GLU A CA 1
ATOM 793 C C . GLU A 1 105 ? -2.429 -14.155 -18.686 1.00 88.81 105 GLU A C 1
ATOM 795 O O . GLU A 1 105 ? -1.459 -14.883 -18.912 1.00 88.81 105 GLU A O 1
ATOM 800 N N . GLU A 1 106 ? -3.214 -14.312 -17.613 1.00 87.31 106 GLU A N 1
ATOM 801 C CA . GLU A 1 106 ? -3.128 -15.432 -16.650 1.00 87.31 106 GLU A CA 1
ATOM 802 C C . GLU A 1 106 ? -1.714 -15.711 -16.093 1.00 87.31 106 GLU A C 1
ATOM 804 O O . GLU A 1 106 ? -1.325 -16.840 -15.778 1.00 87.31 106 GLU A O 1
ATOM 809 N N . LYS A 1 107 ? -0.912 -14.655 -15.953 1.00 88.69 107 LYS A N 1
ATOM 810 C CA . LYS A 1 107 ? 0.473 -14.717 -15.479 1.00 88.69 107 LYS A CA 1
ATOM 811 C C . LYS A 1 107 ? 0.698 -13.690 -14.392 1.00 88.69 107 LYS A C 1
ATOM 813 O O . LYS A 1 107 ? 0.146 -12.591 -14.434 1.00 88.69 107 LYS A O 1
ATOM 818 N N . ARG A 1 108 ? 1.590 -14.002 -13.455 1.00 90.62 108 ARG A N 1
ATOM 819 C CA . ARG A 1 108 ? 2.194 -12.962 -12.619 1.00 90.62 108 ARG A CA 1
ATOM 820 C C . ARG A 1 108 ? 3.163 -12.179 -13.482 1.00 90.62 108 ARG A C 1
ATOM 822 O O . ARG A 1 108 ? 3.982 -12.778 -14.178 1.00 90.62 108 ARG A O 1
ATOM 829 N N . TYR A 1 109 ? 3.083 -10.858 -13.435 1.00 94.19 109 TYR A N 1
ATOM 830 C CA . TYR A 1 109 ? 3.912 -10.000 -14.268 1.00 94.19 109 TYR A CA 1
ATOM 831 C C . TYR A 1 109 ? 4.534 -8.848 -13.486 1.00 94.19 109 TYR A C 1
ATOM 833 O O . TYR A 1 109 ? 4.090 -8.487 -12.397 1.00 94.19 109 TYR A O 1
ATOM 841 N N . VAL A 1 110 ? 5.566 -8.259 -14.079 1.00 96.19 110 VAL A N 1
ATOM 842 C CA . VAL A 1 110 ? 6.202 -7.023 -13.623 1.00 96.19 110 VAL A CA 1
ATOM 843 C C . VAL A 1 110 ? 6.201 -6.003 -14.760 1.00 96.19 110 VAL A C 1
ATOM 845 O O . VAL A 1 110 ? 6.574 -6.321 -15.889 1.00 96.19 110 VAL A O 1
ATOM 848 N N . ILE A 1 111 ? 5.754 -4.784 -14.451 1.00 97.19 111 ILE A N 1
ATOM 849 C CA . ILE A 1 111 ? 5.798 -3.615 -15.348 1.00 97.19 111 ILE A CA 1
ATOM 850 C C . ILE A 1 111 ? 6.871 -2.646 -14.846 1.00 97.19 111 ILE A C 1
ATOM 852 O O . ILE A 1 111 ? 7.782 -2.275 -15.581 1.00 97.19 111 ILE A O 1
ATOM 856 N N . TYR A 1 112 ? 6.784 -2.285 -13.563 1.00 97.19 112 TYR A N 1
ATOM 857 C CA . TYR A 1 112 ? 7.784 -1.480 -12.874 1.00 97.19 112 TYR A CA 1
ATOM 858 C C . TYR A 1 112 ? 8.732 -2.381 -12.090 1.00 97.19 112 TYR A C 1
ATOM 860 O O . TYR A 1 112 ? 8.330 -3.092 -11.170 1.00 97.19 112 TYR A O 1
ATOM 868 N N . PHE A 1 113 ? 10.004 -2.325 -12.454 1.00 97.31 113 PHE A N 1
ATOM 869 C CA . PHE A 1 113 ? 11.085 -3.056 -11.813 1.00 97.31 113 PHE A CA 1
ATOM 870 C C . PHE A 1 113 ? 11.698 -2.181 -10.715 1.00 97.31 113 PHE A C 1
ATOM 872 O O . PHE A 1 113 ? 11.928 -0.991 -10.963 1.00 97.31 113 PHE A O 1
ATOM 879 N N . PRO A 1 114 ? 12.022 -2.729 -9.527 1.00 96.31 114 PRO A N 1
ATOM 880 C CA . PRO A 1 114 ? 12.899 -2.047 -8.587 1.00 96.31 114 PRO A CA 1
ATOM 881 C C . PRO A 1 114 ? 14.196 -1.643 -9.289 1.00 96.31 114 PRO A C 1
ATOM 883 O O . PRO A 1 114 ? 14.766 -2.438 -10.037 1.00 96.31 114 PRO A O 1
ATOM 886 N N . TYR A 1 115 ? 14.668 -0.427 -9.042 1.00 96.88 115 TYR A N 1
ATOM 887 C CA . TYR A 1 115 ? 15.893 0.094 -9.636 1.00 96.88 115 TYR A CA 1
ATOM 888 C C . TYR A 1 115 ? 16.961 0.375 -8.571 1.00 96.88 115 TYR A C 1
ATOM 890 O O . TYR A 1 115 ? 16.654 0.762 -7.440 1.00 96.88 115 TYR A O 1
ATOM 898 N N . ALA A 1 116 ? 18.227 0.199 -8.949 1.00 96.56 116 ALA A N 1
ATOM 899 C CA . ALA A 1 116 ? 19.383 0.707 -8.216 1.00 96.56 116 ALA A CA 1
ATOM 900 C C . ALA A 1 116 ? 20.512 1.091 -9.183 1.00 96.56 116 ALA A C 1
ATOM 902 O O . ALA A 1 116 ? 20.695 0.446 -10.216 1.00 96.56 116 ALA A O 1
ATOM 903 N N . THR A 1 117 ? 21.339 2.082 -8.837 1.00 96.06 117 THR A N 1
ATOM 904 C CA . THR A 1 117 ? 22.638 2.218 -9.520 1.00 96.06 117 THR A CA 1
ATOM 905 C C . THR A 1 117 ? 23.537 1.031 -9.170 1.00 96.06 117 THR A C 1
ATOM 907 O O . THR A 1 117 ? 23.243 0.268 -8.248 1.00 96.06 117 THR A O 1
ATOM 910 N N . ILE A 1 118 ? 24.639 0.863 -9.898 1.00 93.62 118 ILE A N 1
ATOM 911 C CA . ILE A 1 118 ? 25.597 -0.218 -9.632 1.00 93.62 118 ILE A CA 1
ATOM 912 C C . ILE A 1 118 ? 26.182 -0.068 -8.219 1.00 93.62 118 ILE A C 1
ATOM 914 O O . ILE A 1 118 ? 26.296 -1.047 -7.484 1.00 93.62 118 ILE A O 1
ATOM 918 N N . GLU A 1 119 ? 26.491 1.163 -7.814 1.00 94.31 119 GLU A N 1
ATOM 919 C CA . GLU A 1 119 ? 27.078 1.488 -6.513 1.00 94.31 119 GLU A CA 1
ATOM 920 C C . GLU A 1 119 ? 26.066 1.328 -5.369 1.00 94.31 119 GLU A C 1
ATOM 922 O O . GLU A 1 119 ? 26.411 0.812 -4.309 1.00 94.31 119 GLU A O 1
ATOM 927 N N . GLY A 1 120 ? 24.809 1.734 -5.586 1.00 94.06 120 GLY A N 1
ATOM 928 C CA . GLY A 1 120 ? 23.743 1.680 -4.578 1.00 94.06 120 GLY A CA 1
ATOM 929 C C . GLY A 1 120 ? 23.052 0.319 -4.455 1.00 94.06 120 GLY A C 1
ATOM 930 O O . GLY A 1 120 ? 22.224 0.120 -3.565 1.00 94.06 120 GLY A O 1
ATOM 931 N N . LEU A 1 121 ? 23.371 -0.632 -5.336 1.00 93.31 121 LEU A N 1
ATOM 932 C CA . LEU A 1 121 ? 22.729 -1.942 -5.397 1.00 93.31 121 LEU A CA 1
ATOM 933 C C . LEU A 1 121 ? 22.779 -2.723 -4.068 1.00 93.31 121 LEU A C 1
ATOM 935 O O . LEU A 1 121 ? 21.721 -3.207 -3.655 1.00 93.31 121 LEU A O 1
ATOM 939 N N . PRO A 1 122 ? 23.924 -2.846 -3.359 1.00 93.25 122 PRO A N 1
ATOM 940 C CA . PRO A 1 122 ? 23.976 -3.617 -2.115 1.00 93.25 122 PRO A CA 1
ATOM 941 C C . PRO A 1 122 ? 23.063 -3.045 -1.023 1.00 93.25 122 PRO A C 1
ATOM 943 O O . PRO A 1 122 ? 22.338 -3.787 -0.357 1.00 93.25 122 PRO A O 1
ATOM 946 N N . GLU A 1 123 ? 23.065 -1.721 -0.859 1.00 93.94 123 GLU A N 1
ATOM 947 C CA . GLU A 1 123 ? 22.242 -1.031 0.138 1.00 93.94 123 GLU A CA 1
ATOM 948 C C . GLU A 1 123 ? 20.759 -1.115 -0.216 1.00 93.94 123 GLU A C 1
ATOM 950 O O . GLU A 1 123 ? 19.936 -1.448 0.640 1.00 93.94 123 GLU A O 1
ATOM 955 N N . ARG A 1 124 ? 20.417 -0.904 -1.493 1.00 92.50 124 ARG A N 1
ATOM 956 C CA . ARG A 1 124 ? 19.040 -0.996 -1.982 1.00 92.50 124 ARG A CA 1
ATOM 957 C C . ARG A 1 124 ? 18.480 -2.405 -1.819 1.00 92.50 124 ARG A C 1
ATOM 959 O O . ARG A 1 124 ? 17.380 -2.553 -1.293 1.00 92.50 124 ARG A O 1
ATOM 966 N N . ALA A 1 125 ? 19.236 -3.435 -2.199 1.00 91.25 125 ALA A N 1
ATOM 967 C CA . ALA A 1 125 ? 18.824 -4.827 -2.030 1.00 91.25 125 ALA A CA 1
ATOM 968 C C . ALA A 1 125 ? 18.587 -5.170 -0.549 1.00 91.25 125 ALA A C 1
ATOM 970 O O . ALA A 1 125 ? 17.580 -5.795 -0.212 1.00 91.25 125 ALA A O 1
ATOM 971 N N . LYS A 1 126 ? 19.465 -4.703 0.351 1.00 92.62 126 LYS A N 1
ATOM 972 C CA . LYS A 1 126 ? 19.305 -4.882 1.801 1.00 92.62 126 LYS A CA 1
ATOM 973 C C . LYS A 1 126 ? 18.069 -4.158 2.343 1.00 92.62 126 LYS A C 1
ATOM 975 O O . LYS A 1 126 ? 17.334 -4.742 3.135 1.00 92.62 126 LYS A O 1
ATOM 980 N N . ALA A 1 127 ? 17.828 -2.919 1.916 1.00 91.94 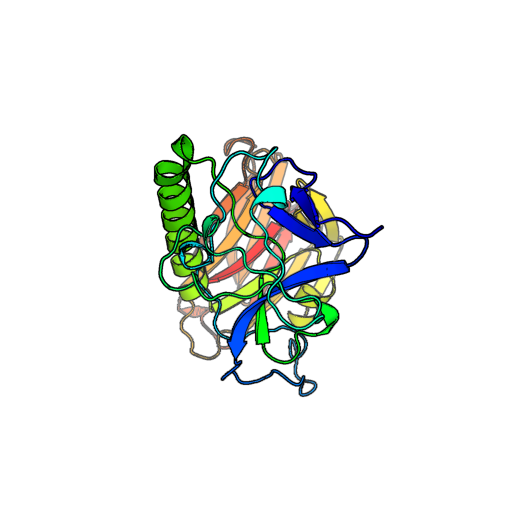127 ALA A N 1
ATOM 981 C CA . ALA A 1 127 ? 16.665 -2.137 2.331 1.00 91.94 127 ALA A CA 1
ATOM 982 C C . ALA A 1 127 ? 15.350 -2.788 1.874 1.00 91.94 127 ALA A C 1
ATOM 984 O O . ALA A 1 127 ? 14.431 -2.936 2.676 1.00 91.94 127 ALA A O 1
ATOM 985 N N . ILE A 1 128 ? 15.287 -3.247 0.618 1.00 90.88 128 ILE A N 1
ATOM 986 C CA . ILE A 1 128 ? 14.131 -3.976 0.078 1.00 90.88 128 ILE A CA 1
ATOM 987 C C . ILE A 1 128 ? 13.905 -5.276 0.867 1.00 90.88 128 ILE A C 1
ATOM 989 O O . ILE A 1 128 ? 12.777 -5.568 1.248 1.00 90.88 128 ILE A O 1
ATOM 993 N N . ALA A 1 129 ? 14.964 -6.038 1.161 1.00 91.38 129 ALA A N 1
ATOM 994 C CA . ALA A 1 129 ? 14.858 -7.273 1.938 1.00 91.38 129 ALA A CA 1
ATOM 995 C C . ALA A 1 129 ? 14.363 -7.046 3.375 1.00 91.38 129 ALA A C 1
ATOM 997 O O . ALA A 1 129 ? 13.569 -7.840 3.876 1.00 91.38 129 ALA A O 1
ATOM 998 N N . LEU A 1 130 ? 14.810 -5.973 4.035 1.00 92.25 130 LEU A N 1
ATOM 999 C CA . LEU A 1 130 ? 14.350 -5.629 5.379 1.00 92.25 130 LEU A CA 1
ATOM 1000 C C . LEU A 1 130 ? 12.872 -5.218 5.375 1.00 92.25 130 LEU A C 1
ATOM 1002 O O . LEU A 1 130 ? 12.088 -5.789 6.130 1.00 92.25 130 LEU A O 1
ATOM 1006 N N . ALA A 1 131 ? 12.493 -4.295 4.487 1.00 89.75 131 ALA A N 1
ATOM 1007 C CA . ALA A 1 131 ? 11.116 -3.820 4.369 1.00 89.75 131 ALA A CA 1
ATOM 1008 C C . ALA A 1 131 ? 10.148 -4.960 4.014 1.00 89.75 131 ALA A C 1
ATOM 1010 O O . ALA A 1 131 ? 9.066 -5.066 4.588 1.00 89.75 131 ALA A O 1
ATOM 1011 N N . GLU A 1 132 ? 10.553 -5.859 3.114 1.00 90.38 132 GLU A N 1
ATOM 1012 C CA . GLU A 1 132 ? 9.737 -7.013 2.743 1.00 90.38 132 GLU A CA 1
ATOM 1013 C C . GLU A 1 132 ? 9.590 -8.006 3.897 1.00 90.38 132 GLU A C 1
ATOM 1015 O O . GLU A 1 132 ? 8.500 -8.521 4.123 1.00 90.38 132 GLU A O 1
ATOM 1020 N N . LYS A 1 133 ? 10.645 -8.239 4.687 1.00 90.56 133 LYS A N 1
ATOM 1021 C CA . LYS A 1 133 ? 10.562 -9.096 5.876 1.00 90.56 133 LYS A CA 1
ATOM 1022 C C . LYS A 1 133 ? 9.573 -8.543 6.905 1.00 90.56 133 LYS A C 1
ATOM 1024 O O . LYS A 1 133 ? 8.792 -9.304 7.474 1.00 90.56 133 LYS A O 1
ATOM 1029 N N . GLU A 1 134 ? 9.610 -7.237 7.156 1.00 89.62 134 GLU A N 1
ATOM 1030 C CA . GLU A 1 134 ? 8.691 -6.567 8.084 1.00 89.62 134 GLU A CA 1
ATOM 1031 C C . GLU A 1 134 ? 7.248 -6.618 7.574 1.00 89.62 134 GLU A C 1
ATOM 1033 O O . GLU A 1 134 ? 6.340 -6.982 8.326 1.00 89.62 134 GLU A O 1
ATOM 1038 N N . LYS A 1 135 ? 7.047 -6.345 6.280 1.00 89.06 135 LYS A N 1
ATOM 1039 C CA . LYS A 1 135 ? 5.745 -6.449 5.620 1.00 89.06 135 LYS A CA 1
ATOM 1040 C C . LYS A 1 135 ? 5.192 -7.871 5.683 1.00 89.06 135 LYS A C 1
ATOM 1042 O O . LYS A 1 135 ? 4.052 -8.059 6.086 1.00 89.06 135 LYS A O 1
ATOM 1047 N N . GLN A 1 136 ? 5.988 -8.883 5.348 1.00 87.75 136 GLN A N 1
ATOM 1048 C CA . GLN A 1 136 ? 5.561 -10.282 5.418 1.00 87.75 136 GLN A CA 1
ATOM 1049 C C . GLN A 1 136 ? 5.193 -10.700 6.833 1.00 87.75 136 GLN A C 1
ATOM 1051 O O . GLN A 1 136 ? 4.191 -11.382 7.019 1.00 87.75 136 GLN A O 1
ATOM 1056 N N . ALA A 1 137 ? 5.971 -10.287 7.835 1.00 90.19 137 ALA A N 1
ATOM 1057 C CA . ALA A 1 137 ? 5.640 -10.564 9.226 1.00 90.19 137 ALA A CA 1
ATOM 1058 C C . ALA A 1 137 ? 4.300 -9.922 9.626 1.00 90.19 137 ALA A C 1
ATOM 1060 O O . ALA A 1 137 ? 3.512 -10.549 10.333 1.00 90.19 137 ALA A O 1
ATOM 1061 N N . LEU A 1 138 ? 4.021 -8.704 9.148 1.00 91.12 138 LEU A N 1
ATOM 1062 C CA . LEU A 1 138 ? 2.743 -8.027 9.362 1.00 91.12 138 LEU A CA 1
ATOM 1063 C C . LEU A 1 138 ? 1.586 -8.761 8.670 1.00 91.12 138 LEU A C 1
ATOM 1065 O O . LEU A 1 138 ? 0.585 -9.054 9.321 1.00 91.12 138 LEU A O 1
ATOM 1069 N N . GLU A 1 139 ? 1.727 -9.099 7.389 1.00 88.81 139 GLU A N 1
ATOM 1070 C CA . GLU A 1 139 ? 0.704 -9.808 6.609 1.00 88.81 139 GLU A CA 1
ATOM 1071 C C . GLU A 1 139 ? 0.421 -11.205 7.181 1.00 88.81 139 GLU A C 1
ATOM 1073 O O . GLU A 1 139 ? -0.730 -11.560 7.413 1.00 88.81 139 GLU A O 1
ATOM 1078 N N . LEU A 1 140 ? 1.460 -11.972 7.531 1.00 88.62 140 LEU A N 1
ATOM 1079 C CA . LEU A 1 140 ? 1.314 -13.288 8.166 1.00 88.62 140 LEU A CA 1
ATOM 1080 C C . LEU A 1 140 ? 0.674 -13.218 9.555 1.00 88.62 140 LEU A C 1
ATOM 1082 O O . LEU A 1 140 ? 0.082 -14.196 10.008 1.00 88.62 140 LEU A O 1
ATOM 1086 N N . ALA A 1 141 ? 0.793 -12.094 10.257 1.00 92.62 141 ALA A N 1
ATOM 1087 C CA . ALA A 1 141 ? 0.111 -11.882 11.527 1.00 92.62 141 ALA A CA 1
ATOM 1088 C C . ALA A 1 141 ? -1.301 -11.293 11.350 1.00 92.62 141 ALA A C 1
ATOM 1090 O O . ALA A 1 141 ? -2.081 -11.335 12.300 1.00 92.62 141 ALA A O 1
ATOM 1091 N N . THR A 1 142 ? -1.647 -10.792 10.160 1.00 93.25 142 THR A N 1
ATOM 1092 C CA . THR A 1 142 ? -2.967 -10.233 9.845 1.00 93.25 142 THR A CA 1
ATOM 1093 C C . THR A 1 142 ? -3.967 -11.364 9.574 1.00 93.25 142 THR A C 1
ATOM 1095 O O . THR A 1 142 ? -3.657 -12.379 8.946 1.00 93.25 142 THR A O 1
ATOM 1098 N N . ILE A 1 143 ? -5.171 -11.211 10.115 1.00 93.12 143 ILE A N 1
ATOM 1099 C CA . ILE A 1 143 ? -6.322 -12.103 9.932 1.00 93.12 143 ILE A CA 1
ATOM 1100 C C . ILE A 1 143 ? -7.357 -11.425 9.037 1.00 93.12 143 ILE A C 1
ATOM 1102 O O . ILE A 1 143 ? -7.923 -12.077 8.166 1.00 93.12 143 ILE A O 1
ATOM 1106 N N . ASP A 1 144 ? -7.581 -10.128 9.255 1.00 93.81 144 ASP A N 1
ATOM 1107 C CA . ASP A 1 144 ? -8.527 -9.312 8.498 1.00 93.81 144 ASP A CA 1
ATOM 1108 C C . ASP A 1 144 ? -8.030 -7.862 8.418 1.00 93.81 144 ASP A C 1
ATOM 1110 O O . ASP A 1 144 ? -7.308 -7.410 9.316 1.00 93.81 144 ASP A O 1
ATOM 1114 N N . LEU A 1 145 ? -8.393 -7.144 7.356 1.00 94.94 145 LEU A N 1
ATOM 1115 C CA . LEU A 1 145 ? -7.873 -5.808 7.042 1.00 94.94 145 LEU A CA 1
ATOM 1116 C C . LEU A 1 145 ? -8.970 -4.905 6.469 1.00 94.94 145 LEU A C 1
ATOM 1118 O O . LEU A 1 145 ? -9.607 -5.237 5.471 1.00 94.94 145 LEU A O 1
ATOM 1122 N N . VAL A 1 146 ? -9.101 -3.709 7.043 1.00 95.94 146 VAL A N 1
ATOM 1123 C CA . VAL A 1 146 ? -9.953 -2.631 6.532 1.00 95.94 146 VAL A CA 1
ATOM 1124 C C . VAL A 1 146 ? -9.092 -1.421 6.183 1.00 95.94 146 VAL A C 1
ATOM 1126 O O . VAL A 1 146 ? -8.546 -0.767 7.077 1.00 95.94 146 VAL A O 1
ATOM 1129 N N . ASN A 1 147 ? -9.027 -1.088 4.893 1.00 94.75 147 ASN A N 1
ATOM 1130 C CA . ASN A 1 147 ? -8.540 0.213 4.433 1.00 94.75 147 ASN A CA 1
ATOM 1131 C C . ASN A 1 147 ? -9.671 1.226 4.603 1.00 94.75 147 ASN A C 1
ATOM 1133 O O . ASN A 1 147 ? -10.663 1.217 3.874 1.00 94.75 147 ASN A O 1
ATOM 1137 N N . THR A 1 148 ? -9.572 2.056 5.633 1.00 96.00 148 THR A N 1
ATOM 1138 C CA . THR A 1 148 ? -10.656 2.976 5.987 1.00 96.00 148 THR A CA 1
ATOM 1139 C C . THR A 1 148 ? -10.715 4.161 5.030 1.00 96.00 148 THR A C 1
ATOM 1141 O O . THR A 1 148 ? -9.696 4.614 4.521 1.00 96.00 148 THR A O 1
ATOM 1144 N N . GLY A 1 149 ? -11.906 4.702 4.813 1.00 94.00 149 GLY A N 1
ATOM 1145 C CA . GLY A 1 149 ? -12.162 5.774 3.855 1.00 94.00 149 GLY A CA 1
ATOM 1146 C C . GLY A 1 149 ? -12.360 5.296 2.413 1.00 94.00 149 GLY A C 1
ATOM 1147 O O . GLY A 1 149 ? -12.835 6.082 1.593 1.00 94.00 149 GLY A O 1
ATOM 1148 N N . GLU A 1 150 ? -12.073 4.028 2.106 1.00 92.50 150 GLU A N 1
ATOM 1149 C CA . GLU A 1 150 ? -12.342 3.412 0.806 1.00 92.50 150 GLU A CA 1
ATOM 1150 C C . GLU A 1 150 ? -13.717 2.728 0.796 1.00 92.50 150 GLU A C 1
ATOM 1152 O O . GLU A 1 150 ? -14.044 1.931 1.674 1.00 92.50 150 GLU A O 1
ATOM 1157 N N . GLN A 1 151 ? -14.532 3.003 -0.226 1.00 90.00 151 GLN A N 1
ATOM 1158 C CA . GLN A 1 151 ? -15.926 2.544 -0.263 1.00 90.00 151 GLN A CA 1
ATOM 1159 C C . GLN A 1 151 ? -16.062 1.014 -0.240 1.00 90.00 151 GLN A C 1
ATOM 1161 O O . GLN A 1 151 ? -16.932 0.489 0.454 1.00 90.00 151 GLN A O 1
ATOM 1166 N N . GLN A 1 152 ? -15.220 0.304 -0.996 1.00 88.06 152 GLN A N 1
ATOM 1167 C CA . GLN A 1 152 ? -15.332 -1.144 -1.148 1.00 88.06 152 GLN A CA 1
ATOM 1168 C C . GLN A 1 152 ? -14.899 -1.894 0.127 1.00 88.06 152 GLN A C 1
ATOM 1170 O O . GLN A 1 152 ? -15.741 -2.611 0.668 1.00 88.06 152 GLN A O 1
ATOM 1175 N N . PRO A 1 153 ? -13.692 -1.672 0.697 1.00 91.06 153 PRO A N 1
ATOM 1176 C CA . PRO A 1 153 ? -13.308 -2.286 1.968 1.00 91.06 153 PRO A CA 1
ATOM 1177 C C . PRO A 1 153 ? -14.302 -1.998 3.093 1.00 91.06 153 PRO A C 1
ATOM 1179 O O . PRO A 1 153 ? -14.625 -2.891 3.868 1.00 91.06 153 PRO A O 1
ATOM 1182 N N . GLU A 1 154 ? -14.833 -0.782 3.195 1.00 94.12 154 GLU A N 1
ATOM 1183 C CA . GLU A 1 154 ? -15.787 -0.448 4.255 1.00 94.12 154 GLU A CA 1
ATOM 1184 C C . GLU A 1 154 ? -17.149 -1.118 4.074 1.00 94.12 154 GLU A C 1
ATOM 1186 O O . GLU A 1 154 ? -17.708 -1.632 5.044 1.00 94.12 154 GLU A O 1
ATOM 1191 N N . SER A 1 155 ? -17.673 -1.139 2.845 1.00 93.00 155 SER A N 1
ATOM 1192 C CA . SER A 1 155 ? -18.919 -1.844 2.536 1.00 93.00 155 SER A CA 1
ATOM 1193 C C . SER A 1 155 ? -18.780 -3.337 2.779 1.00 93.00 155 SER A C 1
ATOM 1195 O O . SER A 1 155 ? -19.706 -3.960 3.291 1.00 93.00 155 SER A O 1
ATOM 1197 N N . ASP A 1 156 ? -17.629 -3.900 2.421 1.00 90.00 156 ASP A N 1
ATOM 1198 C CA . ASP A 1 156 ? -17.316 -5.282 2.710 1.00 90.00 156 ASP A CA 1
ATOM 1199 C C . ASP A 1 156 ? -17.412 -5.485 4.232 1.00 90.00 156 ASP A C 1
ATOM 1201 O O . ASP A 1 156 ? -18.167 -6.339 4.680 1.00 90.00 156 ASP A O 1
ATOM 1205 N N . HIS A 1 157 ? -16.795 -4.649 5.063 1.00 95.75 157 HIS A N 1
ATOM 1206 C CA . HIS A 1 157 ? -16.804 -4.814 6.526 1.00 95.75 157 HIS A CA 1
ATOM 1207 C C . HIS A 1 157 ? -18.042 -4.259 7.254 1.00 95.75 157 HIS A C 1
ATOM 1209 O O . HIS A 1 157 ? -17.930 -3.822 8.403 1.00 95.75 157 HIS A O 1
ATOM 1215 N N . ASP A 1 158 ? -19.218 -4.292 6.619 1.00 96.00 158 ASP A N 1
ATOM 1216 C CA . ASP A 1 158 ? -20.504 -3.865 7.192 1.00 96.00 158 ASP A CA 1
ATOM 1217 C C . ASP A 1 158 ? -20.431 -2.498 7.893 1.00 96.00 158 ASP A C 1
ATOM 1219 O O . ASP A 1 158 ? -20.924 -2.316 9.017 1.00 96.00 158 ASP A O 1
ATOM 1223 N N . PHE A 1 159 ? -19.784 -1.529 7.239 1.00 97.50 159 PHE A N 1
ATOM 1224 C CA . PHE A 1 159 ? -19.615 -0.192 7.787 1.00 97.50 159 PHE A CA 1
ATOM 1225 C C . PHE A 1 159 ? -20.947 0.425 8.232 1.00 97.50 159 PHE A C 1
ATOM 1227 O O . PHE A 1 159 ? -21.924 0.502 7.482 1.00 97.50 159 PHE A O 1
ATOM 1234 N N . LYS A 1 160 ? -20.961 0.932 9.467 1.00 98.12 160 LYS A N 1
ATOM 1235 C CA . LYS A 1 160 ? -22.063 1.714 10.044 1.00 98.12 160 LYS A CA 1
ATOM 1236 C C . LYS A 1 160 ? -21.484 2.927 10.747 1.00 98.12 160 LYS A C 1
ATOM 1238 O O . LYS A 1 160 ? -20.441 2.816 11.383 1.00 98.12 160 LYS A O 1
ATOM 1243 N N . GLY A 1 161 ? -22.164 4.066 10.698 1.00 97.06 161 GLY A N 1
ATOM 1244 C CA . GLY A 1 161 ? -21.715 5.239 11.438 1.00 97.06 161 GLY A CA 1
ATOM 1245 C C . GLY A 1 161 ? -22.665 6.424 11.382 1.00 97.06 161 GLY A C 1
ATOM 1246 O O . GLY A 1 161 ? -23.604 6.466 10.590 1.00 97.06 161 GLY A O 1
ATOM 1247 N N . GLU A 1 162 ? -22.388 7.400 12.239 1.00 97.62 162 GLU A N 1
ATOM 1248 C CA . GLU A 1 162 ? -23.085 8.678 12.338 1.00 97.62 162 GLU A CA 1
ATOM 1249 C C . GLU A 1 162 ? -22.052 9.803 12.493 1.00 97.62 162 GLU A C 1
ATOM 1251 O O . GLU A 1 162 ? -21.106 9.679 13.275 1.00 97.62 162 GLU A O 1
ATOM 1256 N N . LYS A 1 163 ? -22.245 10.923 11.779 1.00 97.44 163 LYS A N 1
ATOM 1257 C CA . LYS A 1 163 ? -21.348 12.100 11.817 1.00 97.44 163 LYS A CA 1
ATOM 1258 C C . LYS A 1 163 ? -19.881 11.728 11.556 1.00 97.44 163 LYS A C 1
ATOM 1260 O O . LYS A 1 163 ? -18.972 12.131 12.292 1.00 97.44 163 LYS A O 1
ATOM 1265 N N . THR A 1 164 ? -19.681 10.934 10.510 1.00 97.12 164 THR A N 1
ATOM 1266 C CA . THR A 1 164 ? -18.373 10.469 10.040 1.00 97.12 164 THR A CA 1
ATOM 1267 C C . THR A 1 164 ? -17.911 11.271 8.835 1.00 97.12 164 THR A C 1
ATOM 1269 O O . THR A 1 164 ? -18.736 11.664 8.012 1.00 97.12 164 THR A O 1
ATOM 1272 N N . GLU A 1 165 ? -16.605 11.409 8.677 1.00 96.88 165 GLU A N 1
ATOM 1273 C CA . GLU A 1 165 ? -15.960 12.001 7.506 1.00 96.88 165 GLU A CA 1
ATOM 1274 C C . GLU A 1 165 ? -14.874 11.043 7.003 1.00 96.88 165 GLU A C 1
ATOM 1276 O O . GLU A 1 165 ? -14.303 10.271 7.777 1.00 96.88 165 GLU A O 1
ATOM 1281 N N . ASN A 1 166 ? -14.581 11.092 5.709 1.00 95.94 166 ASN A N 1
ATOM 1282 C CA . ASN A 1 166 ? -13.442 10.409 5.108 1.00 95.94 166 ASN A CA 1
ATOM 1283 C C . ASN A 1 166 ? -12.642 11.395 4.249 1.00 95.94 166 ASN A C 1
ATOM 1285 O O . ASN A 1 166 ? -13.094 12.508 3.971 1.00 95.94 166 ASN A O 1
ATOM 1289 N N . GLY A 1 167 ? -11.431 11.006 3.874 1.00 95.62 167 GLY A N 1
ATOM 1290 C CA . GLY A 1 167 ? -10.561 11.827 3.046 1.00 95.62 167 GLY A CA 1
ATOM 1291 C C . GLY A 1 167 ? -9.232 11.143 2.783 1.00 95.62 167 GLY A C 1
ATOM 1292 O O . GLY A 1 167 ? -9.071 9.958 3.064 1.00 95.62 167 GLY A O 1
ATOM 1293 N N . THR A 1 168 ? -8.284 11.906 2.250 1.00 94.19 168 THR A N 1
ATOM 1294 C CA . THR A 1 168 ? -6.923 11.452 1.958 1.00 94.19 168 THR A CA 1
ATOM 1295 C C . THR A 1 168 ? -5.906 12.370 2.614 1.00 94.19 168 THR A C 1
ATOM 1297 O O . THR A 1 168 ? -6.064 13.593 2.604 1.00 94.19 168 THR A O 1
ATOM 1300 N N . PHE A 1 169 ? -4.839 11.795 3.156 1.00 94.31 169 PHE A N 1
ATOM 1301 C CA . PHE A 1 169 ? -3.696 12.538 3.673 1.00 94.31 169 PHE A CA 1
ATOM 1302 C C . PHE A 1 169 ? -2.414 11.739 3.434 1.00 94.31 169 PHE A C 1
ATOM 1304 O O . PHE A 1 169 ? -2.358 10.570 3.807 1.00 94.31 169 PHE A O 1
ATOM 1311 N N . ASN A 1 170 ? -1.400 12.365 2.823 1.00 89.25 170 ASN A N 1
ATOM 1312 C CA . ASN A 1 170 ? -0.170 11.699 2.363 1.00 89.25 170 ASN A CA 1
ATOM 1313 C C . ASN A 1 170 ? -0.470 10.412 1.571 1.00 89.25 170 ASN A C 1
ATOM 1315 O O . ASN A 1 170 ? 0.037 9.344 1.906 1.00 89.25 170 ASN A O 1
ATOM 1319 N N . ASP A 1 171 ? -1.367 10.525 0.585 1.00 87.31 171 ASP A N 1
ATOM 1320 C CA . ASP A 1 171 ? -1.804 9.434 -0.298 1.00 87.31 171 ASP A CA 1
ATOM 1321 C C . ASP A 1 171 ? -2.433 8.219 0.410 1.00 87.31 171 ASP A C 1
ATOM 1323 O O . ASP A 1 171 ? -2.612 7.167 -0.197 1.00 87.31 171 ASP A O 1
ATOM 1327 N N . GLN A 1 172 ? -2.823 8.362 1.683 1.00 91.94 172 GLN A N 1
ATOM 1328 C CA . GLN A 1 172 ? -3.567 7.344 2.424 1.00 91.94 172 GLN A CA 1
ATOM 1329 C C . GLN A 1 172 ? -4.985 7.811 2.730 1.00 91.94 172 GLN A C 1
ATOM 1331 O O . GLN A 1 172 ? -5.198 8.921 3.236 1.00 91.94 172 GLN A O 1
ATOM 1336 N N . HIS A 1 173 ? -5.952 6.943 2.443 1.00 96.31 173 HIS A N 1
ATOM 1337 C CA . HIS A 1 173 ? -7.337 7.145 2.837 1.00 96.31 173 HIS A CA 1
ATOM 1338 C C . HIS A 1 173 ? -7.488 7.030 4.354 1.00 96.31 173 HIS A C 1
ATOM 1340 O O . HIS A 1 173 ? -6.774 6.277 5.015 1.00 96.31 173 HIS A O 1
ATOM 1346 N N . PHE A 1 174 ? -8.411 7.805 4.911 1.00 97.81 174 PHE A N 1
ATOM 1347 C CA . PHE A 1 174 ? -8.766 7.712 6.317 1.00 97.81 174 PHE A CA 1
ATOM 1348 C C . PHE A 1 174 ? -10.268 7.825 6.527 1.00 97.81 174 PHE A C 1
ATOM 1350 O O . PHE A 1 174 ? -10.990 8.424 5.722 1.00 97.81 174 PHE A O 1
ATOM 1357 N N . ARG A 1 175 ? -10.715 7.348 7.690 1.00 98.31 175 ARG A N 1
ATOM 1358 C CA . ARG A 1 175 ? -12.017 7.685 8.264 1.00 98.31 175 ARG A CA 1
ATOM 1359 C C . ARG A 1 175 ? -11.869 8.280 9.659 1.00 98.31 175 ARG A C 1
ATOM 1361 O O . ARG A 1 175 ? -11.075 7.818 10.476 1.00 98.31 175 ARG A O 1
ATOM 1368 N N . ASN A 1 176 ? -12.665 9.308 9.933 1.00 97.94 176 ASN A N 1
ATOM 1369 C CA . ASN A 1 176 ? -12.799 9.921 11.248 1.00 97.94 176 ASN A CA 1
ATOM 1370 C C . ASN A 1 176 ? -14.268 10.301 11.520 1.00 97.94 176 ASN A C 1
ATOM 1372 O O . ASN A 1 176 ? -15.170 10.013 10.730 1.00 97.94 176 ASN A O 1
ATOM 1376 N N . GLY A 1 177 ? -14.536 10.945 12.654 1.00 97.12 177 GLY A N 1
ATOM 1377 C CA . GLY A 1 177 ? -15.864 11.488 12.921 1.00 97.12 177 GLY A CA 1
ATOM 1378 C C . GLY A 1 177 ? -15.975 12.219 14.249 1.00 97.12 177 GLY A C 1
ATOM 1379 O O . GLY A 1 177 ? -15.078 12.165 15.089 1.00 97.12 177 GLY A O 1
ATOM 1380 N N . SER A 1 178 ? -17.098 12.911 14.427 1.00 97.44 178 SER A N 1
ATOM 1381 C CA . SER A 1 178 ? -17.516 13.504 15.710 1.00 97.44 178 SER A CA 1
ATOM 1382 C C . SER A 1 178 ? -18.626 12.706 16.403 1.00 97.44 178 SER A C 1
ATOM 1384 O O . SER A 1 178 ? -18.962 12.997 17.546 1.00 97.44 178 SER A O 1
ATOM 1386 N N . GLY A 1 179 ? -19.206 11.721 15.711 1.00 97.81 179 GLY A N 1
ATOM 1387 C CA . GLY A 1 179 ? -20.117 10.733 16.281 1.00 97.81 179 GLY A CA 1
ATOM 1388 C C . GLY A 1 179 ? -19.399 9.406 16.487 1.00 97.81 179 GLY A C 1
ATOM 1389 O O . GLY A 1 179 ? -18.483 9.306 17.301 1.00 97.81 179 GLY A O 1
ATOM 1390 N N . TRP A 1 180 ? -19.800 8.388 15.736 1.00 98.38 180 TRP A N 1
ATOM 1391 C CA . TRP A 1 180 ? -19.255 7.040 15.860 1.00 98.38 180 TRP A CA 1
ATOM 1392 C C . TRP A 1 180 ? -19.232 6.328 14.511 1.00 98.38 180 TRP A C 1
ATOM 1394 O O . TRP A 1 180 ? -19.983 6.675 13.599 1.00 98.38 180 TRP A O 1
ATOM 1404 N N . PHE A 1 181 ? -18.397 5.302 14.398 1.00 98.56 181 PHE A N 1
ATOM 1405 C CA . PHE A 1 181 ? -18.480 4.328 13.317 1.00 98.56 181 PHE A CA 1
ATOM 1406 C C . PHE A 1 181 ? -18.012 2.949 13.752 1.00 98.56 181 PHE A C 1
ATOM 1408 O O . PHE A 1 181 ? -17.338 2.811 14.769 1.00 98.56 181 PHE A O 1
ATOM 1415 N N . SER A 1 182 ? -18.383 1.920 12.999 1.00 98.44 182 SER A N 1
ATOM 1416 C CA . SER A 1 182 ? -18.027 0.540 13.288 1.00 98.44 182 SER A CA 1
ATOM 1417 C C . SER A 1 182 ? -17.798 -0.296 12.041 1.00 98.44 182 SER A C 1
ATOM 1419 O O . SER A 1 182 ? -18.399 -0.027 11.002 1.00 98.44 182 SER A O 1
ATOM 1421 N N . TYR A 1 183 ? -17.020 -1.360 12.217 1.00 98.31 183 TYR A N 1
ATOM 1422 C CA . TYR A 1 183 ? -16.774 -2.418 11.243 1.00 98.31 183 TYR A CA 1
ATOM 1423 C C . TYR A 1 183 ? -17.021 -3.791 11.873 1.00 98.31 183 TYR A C 1
ATOM 1425 O O . TYR A 1 183 ? -16.845 -3.965 13.085 1.00 98.31 183 TYR A O 1
ATOM 1433 N N . VAL A 1 184 ? -17.377 -4.772 11.048 1.00 97.69 184 VAL A N 1
ATOM 1434 C CA . VAL A 1 184 ? -17.429 -6.189 11.422 1.00 97.69 184 VAL A CA 1
ATOM 1435 C C . VAL A 1 184 ? -16.211 -6.897 10.833 1.00 97.69 184 VAL A C 1
ATOM 1437 O O . VAL A 1 184 ? -16.092 -7.040 9.618 1.00 97.69 184 VAL A O 1
ATOM 1440 N N . LEU A 1 185 ? -15.304 -7.329 11.712 1.00 96.81 185 LEU A N 1
ATOM 1441 C CA . LEU A 1 185 ? -14.071 -8.040 11.365 1.00 96.81 185 LEU A CA 1
ATOM 1442 C C . LEU A 1 185 ? -14.272 -9.554 11.485 1.00 96.81 185 LEU A C 1
ATOM 1444 O O . LEU A 1 185 ? -14.875 -10.036 12.449 1.00 96.81 185 LEU A O 1
ATOM 1448 N N . GLN A 1 186 ? -13.728 -10.307 10.536 1.00 95.06 186 GLN A N 1
ATOM 1449 C CA . GLN A 1 186 ? -13.852 -11.757 10.445 1.00 95.06 186 GLN A CA 1
ATOM 1450 C C . GLN A 1 186 ? -12.674 -12.464 11.128 1.00 95.06 186 GLN A C 1
ATOM 1452 O O . GLN A 1 186 ? -11.509 -12.267 10.803 1.00 95.06 186 GLN A O 1
ATOM 1457 N N . ASN A 1 187 ? -12.983 -13.356 12.064 1.00 94.31 187 ASN A N 1
ATOM 1458 C CA . ASN A 1 187 ? -12.033 -14.112 12.880 1.00 94.31 187 ASN A CA 1
ATOM 1459 C C . ASN A 1 187 ? -12.374 -15.609 12.842 1.00 94.31 187 ASN A C 1
ATOM 1461 O O . ASN A 1 187 ? -12.618 -16.244 13.872 1.00 94.31 187 ASN A O 1
ATOM 1465 N N . LYS A 1 188 ? -12.440 -16.164 11.627 1.00 89.38 188 LYS A N 1
ATOM 1466 C CA . LYS A 1 188 ? -12.978 -17.507 11.338 1.00 89.38 188 LYS A CA 1
ATOM 1467 C C . LYS A 1 188 ? -12.408 -18.604 12.250 1.00 89.38 188 LYS A C 1
ATOM 1469 O O . LYS A 1 188 ? -13.173 -19.426 12.755 1.00 89.38 188 LYS A O 1
ATOM 1474 N N . ASP A 1 189 ? -11.103 -18.544 12.517 1.00 91.06 189 ASP A N 1
ATOM 1475 C CA . ASP A 1 189 ? -10.355 -19.550 13.284 1.00 91.06 189 ASP A CA 1
ATOM 1476 C C . ASP A 1 189 ? -10.129 -19.179 14.763 1.00 91.06 189 ASP A C 1
ATOM 1478 O O . ASP A 1 189 ? -9.388 -19.865 15.465 1.00 91.06 189 ASP A O 1
ATOM 1482 N N . LEU A 1 190 ? -10.733 -18.087 15.255 1.00 93.12 190 LEU A N 1
ATOM 1483 C CA . LEU A 1 190 ? -10.580 -17.597 16.637 1.00 93.12 190 LEU A CA 1
ATOM 1484 C C . LEU A 1 190 ? -9.119 -17.314 17.055 1.00 93.12 190 LEU A C 1
ATOM 1486 O O . LEU A 1 190 ? -8.743 -17.394 18.230 1.00 93.12 190 LEU A O 1
ATOM 1490 N N . GLN A 1 191 ? -8.281 -16.943 16.087 1.00 93.25 191 GLN A N 1
ATOM 1491 C CA . GLN A 1 191 ? -6.851 -16.709 16.293 1.00 93.25 191 GLN A CA 1
ATOM 1492 C C . GLN A 1 191 ? -6.517 -15.269 16.682 1.00 93.25 191 GLN A C 1
ATOM 1494 O O . GLN A 1 191 ? -5.400 -15.028 17.127 1.00 93.25 191 GLN A O 1
ATOM 1499 N N . ALA A 1 192 ? -7.451 -14.322 16.554 1.00 94.69 192 ALA A N 1
ATOM 1500 C CA . ALA A 1 192 ? -7.163 -12.926 16.867 1.00 94.69 192 ALA A CA 1
ATOM 1501 C C . ALA A 1 192 ? -6.760 -12.715 18.334 1.00 94.69 192 ALA A C 1
ATOM 1503 O O . ALA A 1 192 ? -7.263 -13.382 19.238 1.00 94.69 192 ALA A O 1
ATOM 1504 N N . ARG A 1 193 ? -5.849 -11.779 18.584 1.00 96.44 193 ARG A N 1
ATOM 1505 C CA . ARG A 1 193 ? -5.431 -11.356 19.931 1.00 96.44 193 ARG A CA 1
ATOM 1506 C C . ARG A 1 193 ? -5.432 -9.848 20.097 1.00 96.44 193 ARG A C 1
ATOM 1508 O O . ARG A 1 193 ? -5.520 -9.359 21.223 1.00 96.44 193 ARG A O 1
ATOM 1515 N N . LYS A 1 194 ? -5.349 -9.096 19.001 1.00 97.38 194 LYS A N 1
ATOM 1516 C CA . LYS A 1 194 ? -5.334 -7.635 19.040 1.00 97.38 194 LYS A CA 1
ATOM 1517 C C . LYS A 1 194 ? -5.917 -7.016 17.778 1.00 97.38 194 LYS A C 1
ATOM 1519 O O . LYS A 1 194 ? -5.921 -7.625 16.711 1.00 97.38 194 LYS A O 1
ATOM 1524 N N . VAL A 1 195 ? -6.360 -5.776 17.918 1.00 98.00 195 VAL A N 1
ATOM 1525 C CA . VAL A 1 195 ? -6.632 -4.864 16.809 1.00 98.00 195 VAL A CA 1
ATOM 1526 C C . VAL A 1 195 ? -5.457 -3.901 16.704 1.00 98.00 195 VAL A C 1
ATOM 1528 O O . VAL A 1 195 ? -5.028 -3.337 17.710 1.00 98.00 195 VAL A O 1
ATOM 1531 N N . ARG A 1 196 ? -4.933 -3.713 15.498 1.00 98.44 196 ARG A N 1
ATOM 1532 C CA . ARG A 1 196 ? -3.910 -2.715 15.191 1.00 98.44 196 ARG A CA 1
ATOM 1533 C C . ARG A 1 196 ? -4.535 -1.597 14.370 1.00 98.44 196 ARG A C 1
ATOM 1535 O O . ARG A 1 196 ? -5.157 -1.864 13.348 1.00 98.44 196 ARG A O 1
ATOM 1542 N N . LEU A 1 197 ? -4.350 -0.362 14.819 1.00 98.31 197 LEU A N 1
ATOM 1543 C CA . LEU A 1 197 ? -4.771 0.842 14.103 1.00 98.31 197 LEU A CA 1
ATOM 1544 C C . LEU A 1 197 ? -3.552 1.539 13.512 1.00 98.31 197 LEU A C 1
ATOM 1546 O O . LEU A 1 197 ? -2.553 1.686 14.218 1.00 98.31 197 LEU A O 1
ATOM 1550 N N . LEU A 1 198 ? -3.647 2.015 12.274 1.00 97.94 198 LEU A N 1
ATOM 1551 C CA . LEU A 1 198 ? -2.692 2.963 11.701 1.00 97.94 198 LEU A CA 1
ATOM 1552 C C . LEU A 1 198 ? -3.213 4.392 11.895 1.00 97.94 198 LEU A C 1
ATOM 1554 O O . LEU A 1 198 ? -4.333 4.707 11.487 1.00 97.94 198 LEU A O 1
ATOM 1558 N N . LEU A 1 199 ? -2.406 5.235 12.539 1.00 97.62 199 LEU A N 1
ATOM 1559 C CA . LEU A 1 199 ? -2.735 6.610 12.930 1.00 97.62 199 LEU A CA 1
ATOM 1560 C C . LEU A 1 199 ? -1.619 7.570 12.500 1.00 97.62 199 LEU A C 1
ATOM 1562 O O . LEU A 1 199 ? -0.486 7.147 12.258 1.00 97.62 199 LEU A O 1
ATOM 1566 N N . TYR A 1 200 ? -1.914 8.873 12.483 1.00 97.50 200 TYR A N 1
ATOM 1567 C CA . TYR A 1 200 ? -0.918 9.913 12.223 1.00 97.50 200 TYR A CA 1
ATOM 1568 C C . TYR A 1 200 ? -0.491 10.643 13.500 1.00 97.50 200 TYR A C 1
ATOM 1570 O O . TYR A 1 200 ? -1.313 11.190 14.237 1.00 97.50 200 TYR A O 1
ATOM 1578 N N . GLY A 1 201 ? 0.815 10.659 13.772 1.00 95.19 201 GLY A N 1
ATOM 1579 C CA . GLY A 1 201 ? 1.365 11.051 15.070 1.00 95.19 201 GLY A CA 1
ATOM 1580 C C . GLY A 1 201 ? 1.209 12.519 15.453 1.00 95.19 201 GLY A C 1
ATOM 1581 O O . GLY A 1 201 ? 1.202 12.826 16.645 1.00 95.19 201 GLY A O 1
ATOM 1582 N N . ALA A 1 202 ? 1.046 13.408 14.470 1.00 95.38 202 ALA A N 1
ATOM 1583 C CA . ALA A 1 202 ? 0.954 14.849 14.688 1.00 95.38 202 ALA A CA 1
ATOM 1584 C C . ALA A 1 202 ? -0.480 15.341 14.955 1.00 95.38 202 ALA A C 1
ATOM 1586 O O . ALA A 1 202 ? -0.677 16.536 15.190 1.00 95.38 202 ALA A O 1
ATOM 1587 N N . GLU A 1 203 ? -1.482 14.456 14.922 1.00 94.25 203 GLU A N 1
ATOM 1588 C CA . GLU A 1 203 ? -2.855 14.833 15.255 1.00 94.25 203 GLU A CA 1
ATOM 1589 C C . GLU A 1 203 ? -3.015 15.204 16.731 1.00 94.25 203 GLU A C 1
ATOM 1591 O O . GLU A 1 203 ? -2.463 14.559 17.621 1.00 94.25 203 GLU A O 1
ATOM 1596 N N . LYS A 1 204 ? -3.811 16.248 16.986 1.00 93.38 204 LYS A N 1
ATOM 1597 C CA . LYS A 1 204 ? -4.048 16.823 18.316 1.00 93.38 204 LYS A CA 1
ATOM 1598 C C . LYS A 1 204 ? -5.537 16.934 18.595 1.00 93.38 204 LYS A C 1
ATOM 1600 O O . LYS A 1 204 ? -6.330 17.091 17.668 1.00 93.38 204 LYS A O 1
ATOM 1605 N N . ASN A 1 205 ? -5.901 16.950 19.876 1.00 92.19 205 ASN A N 1
ATOM 1606 C CA . ASN A 1 205 ? -7.277 17.155 20.340 1.00 92.19 205 ASN A CA 1
ATOM 1607 C C . ASN A 1 205 ? -8.257 16.109 19.774 1.00 92.19 205 ASN A C 1
ATOM 1609 O O . ASN A 1 205 ? -9.416 16.412 19.480 1.00 92.19 205 ASN A O 1
ATOM 1613 N N . ARG A 1 206 ? -7.780 14.872 19.594 1.00 95.50 206 ARG A N 1
ATOM 1614 C CA . ARG A 1 206 ? -8.612 13.726 19.220 1.00 95.50 206 ARG A CA 1
ATOM 1615 C C . ARG A 1 206 ? -8.727 12.812 20.423 1.00 95.50 206 ARG A C 1
ATOM 1617 O O . ARG A 1 206 ? -7.706 12.360 20.933 1.00 95.50 206 ARG A O 1
ATOM 1624 N N . THR A 1 207 ? -9.948 12.536 20.856 1.00 97.38 207 THR A N 1
ATOM 1625 C CA . THR A 1 207 ? -10.209 11.620 21.967 1.00 97.38 207 THR A CA 1
ATOM 1626 C C . THR A 1 207 ? -11.435 10.793 21.635 1.00 97.38 207 THR A C 1
ATOM 1628 O O . THR A 1 207 ? -12.484 11.341 21.283 1.00 97.38 207 THR A O 1
ATOM 1631 N N . PHE A 1 208 ? -11.276 9.476 21.676 1.00 98.19 208 PHE A N 1
ATOM 1632 C CA . PHE A 1 208 ? -12.320 8.542 21.293 1.00 98.19 208 PHE A CA 1
ATOM 1633 C C . PHE A 1 208 ? -12.145 7.189 21.970 1.00 98.19 208 PHE A C 1
ATOM 1635 O O . PHE A 1 208 ? -11.037 6.760 22.298 1.00 98.19 208 PHE A O 1
ATOM 1642 N N . ASP A 1 209 ? -13.267 6.515 22.136 1.00 98.38 209 ASP A N 1
ATOM 1643 C CA . ASP A 1 209 ? -13.373 5.199 22.726 1.00 98.38 209 ASP A CA 1
ATOM 1644 C C . ASP A 1 209 ? -13.254 4.126 21.645 1.00 98.38 209 ASP A C 1
ATOM 1646 O O . ASP A 1 209 ? -13.784 4.266 20.539 1.00 98.38 209 ASP A O 1
ATOM 1650 N N . VAL A 1 210 ? -12.564 3.039 21.983 1.00 98.31 210 VAL A N 1
ATOM 1651 C CA . VAL A 1 210 ? -12.500 1.818 21.184 1.00 98.31 210 VAL A CA 1
ATOM 1652 C C . VAL A 1 210 ? -13.299 0.742 21.900 1.00 98.31 210 VAL A C 1
ATOM 1654 O O . VAL A 1 210 ? -12.956 0.290 22.999 1.00 98.31 210 VAL A O 1
ATOM 1657 N N . ILE A 1 211 ? -14.388 0.344 21.259 1.00 98.50 211 ILE A N 1
ATOM 1658 C CA . ILE A 1 211 ? -15.393 -0.568 21.784 1.00 98.50 211 ILE A CA 1
ATOM 1659 C C . ILE A 1 211 ? -15.350 -1.836 20.937 1.00 98.50 211 ILE A C 1
ATOM 1661 O O . ILE A 1 211 ? -15.463 -1.780 19.714 1.00 98.50 211 ILE A O 1
ATOM 1665 N N . ILE A 1 212 ? -15.205 -2.989 21.584 1.00 98.00 212 ILE A N 1
ATOM 1666 C CA . ILE A 1 212 ? -15.194 -4.296 20.923 1.00 98.00 212 ILE A CA 1
ATOM 1667 C C . ILE A 1 212 ? -16.368 -5.105 21.458 1.00 98.00 212 ILE A C 1
ATOM 1669 O O . ILE A 1 212 ? -16.508 -5.257 22.671 1.00 98.00 212 ILE A O 1
ATOM 1673 N N . ASN A 1 213 ? -17.227 -5.608 20.567 1.00 96.00 213 ASN A N 1
ATOM 1674 C CA . ASN A 1 213 ? -18.412 -6.396 20.926 1.00 96.00 213 ASN A CA 1
ATOM 1675 C C . ASN A 1 213 ? -19.241 -5.725 22.044 1.00 96.00 213 ASN A C 1
ATOM 1677 O O . ASN A 1 213 ? -19.606 -6.344 23.044 1.00 96.00 213 ASN A O 1
ATOM 1681 N N . SER A 1 214 ? -19.490 -4.421 21.875 1.00 95.06 214 SER A N 1
ATOM 1682 C CA . SER A 1 214 ? -20.247 -3.559 22.797 1.00 95.06 214 SER A CA 1
ATOM 1683 C C . SER A 1 214 ? -19.629 -3.342 24.186 1.00 95.06 214 SER A C 1
ATOM 1685 O O . SER A 1 214 ? -20.294 -2.786 25.060 1.00 95.06 214 SER A O 1
ATOM 1687 N N . LYS A 1 215 ? -18.364 -3.724 24.414 1.00 97.19 215 LYS A N 1
ATOM 1688 C CA . LYS A 1 215 ? -17.620 -3.368 25.632 1.00 97.19 215 LYS A CA 1
ATOM 1689 C C . LYS A 1 215 ? -16.503 -2.381 25.325 1.00 97.19 215 LYS A C 1
ATOM 1691 O O . LYS A 1 215 ? -15.731 -2.583 24.391 1.00 97.19 215 LYS A O 1
ATOM 1696 N N . LEU A 1 216 ? -16.399 -1.335 26.140 1.00 97.38 216 LEU A N 1
ATOM 1697 C CA . LEU A 1 216 ? -15.271 -0.410 26.110 1.00 97.38 216 LEU A CA 1
ATOM 1698 C C . LEU A 1 216 ? -13.982 -1.166 26.457 1.00 97.38 216 LEU A C 1
ATOM 1700 O O . LEU A 1 216 ? -13.890 -1.761 27.531 1.00 97.38 216 LEU A O 1
ATOM 1704 N N . VAL A 1 217 ? -13.003 -1.145 25.552 1.00 97.19 217 VAL A N 1
ATOM 1705 C CA . VAL A 1 217 ? -11.698 -1.797 25.753 1.00 97.19 217 VAL A CA 1
ATOM 1706 C C . VAL A 1 217 ? -10.638 -0.776 26.133 1.00 97.19 217 VAL A C 1
ATOM 1708 O O . VAL A 1 217 ? -9.844 -1.007 27.042 1.00 97.19 217 VAL A O 1
ATOM 1711 N N . THR A 1 218 ? -10.612 0.363 25.444 1.00 97.62 218 THR A N 1
ATOM 1712 C CA . THR A 1 218 ? -9.661 1.436 25.731 1.00 97.62 218 THR A CA 1
ATOM 1713 C C . THR A 1 218 ? -10.171 2.771 25.203 1.00 97.62 218 THR A C 1
ATOM 1715 O O . THR A 1 218 ? -11.063 2.807 24.358 1.00 97.62 218 THR A O 1
ATOM 1718 N N . GLN A 1 219 ? -9.580 3.861 25.683 1.00 97.62 219 GLN A N 1
ATOM 1719 C CA . GLN A 1 219 ? -9.767 5.204 25.151 1.00 97.62 219 GLN A CA 1
ATOM 1720 C C . GLN A 1 219 ? -8.429 5.692 24.596 1.00 97.62 219 GLN A C 1
ATOM 1722 O O . GLN A 1 219 ? -7.385 5.542 25.235 1.00 97.62 219 GLN A O 1
ATOM 1727 N N . ILE A 1 220 ? -8.456 6.273 23.401 1.00 97.06 220 ILE A N 1
ATOM 1728 C CA . ILE A 1 220 ? -7.283 6.839 22.738 1.00 97.06 220 ILE A CA 1
ATOM 1729 C C . ILE A 1 220 ? -7.376 8.358 22.812 1.00 97.06 220 ILE A C 1
ATOM 1731 O O . ILE A 1 220 ? -8.413 8.931 22.487 1.00 97.06 220 ILE A O 1
ATOM 1735 N N . SER A 1 221 ? -6.276 9.000 23.206 1.00 96.38 221 SER A N 1
ATOM 1736 C CA . SER A 1 221 ? -6.115 10.453 23.178 1.00 96.38 221 SER A CA 1
ATOM 1737 C C . SER A 1 221 ? -4.857 10.823 22.396 1.00 96.38 221 SER A C 1
ATOM 1739 O O . SER A 1 221 ? -3.792 10.257 22.643 1.00 96.38 221 SER A O 1
ATOM 1741 N N . MET A 1 222 ? -4.992 11.746 21.444 1.00 95.31 222 MET A N 1
ATOM 1742 C CA . MET A 1 222 ? -3.918 12.220 20.572 1.00 95.31 222 MET A CA 1
ATOM 1743 C C . MET A 1 222 ? -3.536 13.655 20.942 1.00 95.31 222 MET A C 1
ATOM 1745 O O . MET A 1 222 ? -4.364 14.571 20.869 1.00 95.31 222 MET A O 1
ATOM 1749 N N . ASP A 1 223 ? -2.273 13.851 21.309 1.00 92.81 223 ASP A N 1
ATOM 1750 C CA . ASP A 1 223 ? -1.679 15.123 21.741 1.00 92.81 223 ASP A CA 1
ATOM 1751 C C . ASP A 1 223 ? -0.655 15.692 20.737 1.00 92.81 223 ASP A C 1
ATOM 1753 O O . ASP A 1 223 ? -0.109 16.782 20.930 1.00 92.81 223 ASP A O 1
ATOM 1757 N N . GLY A 1 224 ? -0.416 14.980 19.633 1.00 92.00 224 GLY A N 1
ATOM 1758 C CA . GLY A 1 224 ? 0.585 15.313 18.623 1.00 92.00 224 GLY A CA 1
ATOM 1759 C C . GLY A 1 224 ? 2.015 14.915 18.999 1.00 92.00 224 GLY A C 1
ATOM 1760 O O . GLY A 1 224 ? 2.953 15.349 18.330 1.00 92.00 224 GLY A O 1
ATOM 1761 N N . GLY A 1 225 ? 2.204 14.135 20.069 1.00 90.56 225 GLY A N 1
ATOM 1762 C CA . GLY A 1 225 ? 3.515 13.758 20.600 1.00 90.56 225 GLY A CA 1
ATOM 1763 C C . GLY A 1 225 ? 4.242 12.657 19.820 1.00 90.56 225 GLY A C 1
ATOM 1764 O O . GLY A 1 225 ? 5.425 12.432 20.056 1.00 90.56 225 GLY A O 1
ATOM 1765 N N . ASN A 1 226 ? 3.577 11.992 18.868 1.00 89.88 226 ASN A N 1
ATOM 1766 C CA . ASN A 1 226 ? 4.144 10.859 18.119 1.00 89.88 226 ASN A CA 1
ATOM 1767 C C . ASN A 1 226 ? 4.848 11.277 16.810 1.00 89.88 226 ASN A C 1
ATOM 1769 O O . ASN A 1 226 ? 5.208 10.428 15.998 1.00 89.88 226 ASN A O 1
ATOM 1773 N N . GLY A 1 227 ? 5.072 12.580 16.609 1.00 91.69 227 GLY A N 1
ATOM 1774 C CA . GLY A 1 227 ? 5.844 13.118 15.488 1.00 91.69 227 GLY A CA 1
ATOM 1775 C C . GLY A 1 227 ? 5.098 13.144 14.150 1.00 91.69 227 GLY A C 1
ATOM 1776 O O . GLY A 1 227 ? 3.945 12.738 14.031 1.00 91.69 227 GLY A O 1
ATOM 1777 N N . ASN A 1 228 ? 5.771 13.651 13.116 1.00 93.25 228 ASN A N 1
ATOM 1778 C CA . ASN A 1 228 ? 5.217 13.816 11.768 1.00 93.25 228 ASN A CA 1
ATOM 1779 C C . ASN A 1 228 ? 5.329 12.518 10.944 1.00 93.25 228 ASN A C 1
ATOM 1781 O O . ASN A 1 228 ? 5.902 12.511 9.858 1.00 93.25 228 ASN A O 1
ATOM 1785 N N . THR A 1 229 ? 4.851 11.408 11.508 1.00 94.94 229 THR A N 1
ATOM 1786 C CA . THR A 1 229 ? 4.922 10.067 10.914 1.00 94.94 229 THR A CA 1
ATOM 1787 C C . THR A 1 229 ? 3.653 9.277 11.201 1.00 94.94 229 THR A C 1
ATOM 1789 O O . THR A 1 229 ? 2.937 9.538 12.172 1.00 94.94 229 THR A O 1
ATOM 1792 N N . PHE A 1 230 ? 3.392 8.275 10.369 1.00 95.62 230 PHE A N 1
ATOM 1793 C CA . PHE A 1 230 ? 2.439 7.227 10.699 1.00 95.62 230 PHE A CA 1
ATOM 1794 C C . PHE A 1 230 ? 3.003 6.330 11.802 1.00 95.62 230 PHE A C 1
ATOM 1796 O O . PHE A 1 230 ? 4.207 6.066 11.843 1.00 95.62 230 PHE A O 1
ATOM 1803 N N . PHE A 1 231 ? 2.132 5.856 12.689 1.00 95.50 231 PHE A N 1
ATOM 1804 C CA . PHE A 1 231 ? 2.480 4.872 13.708 1.00 95.50 231 PHE A CA 1
ATOM 1805 C C . PHE A 1 231 ? 1.311 3.921 13.958 1.00 95.50 231 PHE A C 1
ATOM 1807 O O . PHE A 1 231 ? 0.145 4.256 13.732 1.00 95.50 231 PHE A O 1
ATOM 1814 N N . SER A 1 232 ? 1.631 2.724 14.441 1.00 96.25 232 SER A N 1
ATOM 1815 C CA . SER A 1 232 ? 0.632 1.716 14.781 1.00 96.25 232 SER A CA 1
ATOM 1816 C C . SER A 1 232 ? 0.303 1.731 16.272 1.00 96.25 232 SER A C 1
ATOM 1818 O O . SER A 1 232 ? 1.203 1.781 17.114 1.00 96.25 232 SER A O 1
ATOM 1820 N N . LYS A 1 233 ? -0.983 1.617 16.611 1.00 97.00 233 LYS A N 1
ATOM 1821 C CA . LYS A 1 233 ? -1.465 1.417 17.983 1.00 97.00 233 LYS A CA 1
ATOM 1822 C C . LYS A 1 233 ? -2.113 0.041 18.105 1.00 97.00 233 LYS A C 1
ATOM 1824 O O . LYS A 1 233 ? -3.134 -0.217 17.473 1.00 97.00 233 LYS A O 1
ATOM 1829 N N . ASP A 1 234 ? -1.530 -0.812 18.943 1.00 97.88 234 ASP A N 1
ATOM 1830 C CA . ASP A 1 234 ? -2.069 -2.139 19.251 1.00 97.88 234 ASP A CA 1
ATOM 1831 C C . ASP A 1 234 ? -3.030 -2.071 20.443 1.00 97.88 234 ASP A C 1
ATOM 1833 O O . ASP A 1 234 ? -2.735 -1.447 21.466 1.00 97.88 234 ASP A O 1
ATOM 1837 N N . ILE A 1 235 ? -4.168 -2.748 20.314 1.00 97.88 235 ILE A N 1
ATOM 1838 C CA . ILE A 1 235 ? -5.228 -2.839 21.317 1.00 97.88 235 ILE A CA 1
ATOM 1839 C C . ILE A 1 235 ? -5.522 -4.317 21.533 1.00 97.88 235 ILE A C 1
ATOM 1841 O O . ILE A 1 235 ? -6.021 -4.991 20.633 1.00 97.88 235 ILE A O 1
ATOM 1845 N N . LEU A 1 236 ? -5.190 -4.833 22.715 1.00 97.31 236 LEU A N 1
ATOM 1846 C CA . LEU A 1 236 ? -5.444 -6.231 23.054 1.00 97.31 236 LEU A CA 1
ATOM 1847 C C . LEU A 1 236 ? -6.949 -6.493 23.118 1.00 97.31 236 LEU A C 1
ATOM 1849 O O . LEU A 1 236 ? -7.692 -5.707 23.704 1.00 97.31 236 LEU A O 1
ATOM 1853 N N . ILE A 1 237 ? -7.384 -7.607 22.535 1.00 95.69 237 ILE A N 1
ATOM 1854 C CA . ILE A 1 237 ? -8.767 -8.070 22.613 1.00 95.69 237 ILE A CA 1
ATOM 1855 C C . ILE A 1 237 ? -8.874 -8.950 23.864 1.00 95.69 237 ILE A C 1
ATOM 1857 O O . ILE A 1 237 ? -8.216 -9.991 23.925 1.00 95.69 237 ILE A O 1
ATOM 1861 N N . PRO A 1 238 ? -9.677 -8.571 24.873 1.00 94.50 238 PRO A N 1
ATOM 1862 C CA . PRO A 1 238 ? -9.930 -9.432 26.023 1.00 94.50 238 PRO A CA 1
ATOM 1863 C C . PRO A 1 238 ? -10.469 -10.798 25.583 1.00 94.50 238 PRO A C 1
ATOM 1865 O O . PRO A 1 238 ? -11.384 -10.852 24.765 1.00 94.50 238 PRO A O 1
ATOM 1868 N N . GLU A 1 239 ? -9.987 -11.894 26.178 1.00 91.12 239 GLU A N 1
ATOM 1869 C CA . GLU A 1 239 ? -10.421 -13.257 25.811 1.00 91.12 239 GLU A CA 1
ATOM 1870 C C . GLU A 1 239 ? -11.945 -13.434 25.890 1.00 91.12 239 GLU A C 1
ATOM 1872 O O . GLU A 1 239 ? -12.546 -14.068 25.031 1.00 91.12 239 GLU A O 1
ATOM 1877 N N . SER A 1 240 ? -12.597 -12.782 26.860 1.00 92.94 240 SER A N 1
ATOM 1878 C CA . SER A 1 240 ? -14.064 -12.793 27.003 1.00 92.94 240 SER A CA 1
ATOM 1879 C C . SER A 1 240 ? -14.837 -12.157 25.836 1.00 92.94 240 SER A C 1
ATOM 1881 O O . SER A 1 240 ? -16.058 -12.285 25.776 1.00 92.94 240 SER A O 1
ATOM 1883 N N . LEU A 1 241 ? -14.153 -11.429 24.949 1.00 91.75 241 LEU A N 1
ATOM 1884 C CA . LEU A 1 241 ? -14.717 -10.757 23.777 1.00 91.75 241 LEU A CA 1
ATOM 1885 C C . LEU A 1 241 ? -14.343 -11.451 22.465 1.00 91.75 241 LEU A C 1
ATOM 1887 O O . LEU A 1 241 ? -14.771 -10.997 21.405 1.00 91.75 241 LEU A O 1
ATOM 1891 N N . MET A 1 242 ? -13.572 -12.536 22.522 1.00 92.38 242 MET A N 1
ATOM 1892 C CA . MET A 1 242 ? -13.173 -13.295 21.347 1.00 92.38 242 MET A CA 1
ATOM 1893 C C . MET A 1 242 ? -14.364 -14.023 20.733 1.00 92.38 242 MET A C 1
ATOM 1895 O O . MET A 1 242 ? -15.036 -14.818 21.384 1.00 92.38 242 MET A O 1
ATOM 1899 N N . ASN A 1 243 ? -14.610 -13.759 19.454 1.00 93.12 243 ASN A N 1
ATOM 1900 C CA . ASN A 1 243 ? -15.686 -14.380 18.694 1.00 93.12 243 ASN A CA 1
ATOM 1901 C C . ASN A 1 243 ? -15.279 -14.505 17.218 1.00 93.12 243 ASN A C 1
ATOM 1903 O O . ASN A 1 243 ? -14.270 -13.926 16.808 1.00 93.12 243 ASN A O 1
ATOM 1907 N N . LYS A 1 244 ? -16.047 -15.273 16.436 1.00 94.25 244 LYS A N 1
ATOM 1908 C CA . LYS A 1 244 ? -15.845 -15.448 14.989 1.00 94.25 244 LYS A CA 1
ATOM 1909 C C . LYS A 1 244 ? -16.068 -14.157 14.212 1.00 94.25 244 LYS A C 1
ATOM 1911 O O . LYS A 1 244 ? -15.439 -13.961 13.183 1.00 94.25 244 LYS A O 1
ATOM 1916 N N . GLU A 1 245 ? -16.923 -13.286 14.730 1.00 95.94 245 GLU A N 1
ATOM 1917 C CA . GLU A 1 245 ? -17.137 -11.937 14.222 1.00 95.94 245 GLU A CA 1
ATOM 1918 C C . GLU A 1 245 ? -16.874 -10.942 15.344 1.00 95.94 245 GLU A C 1
ATOM 1920 O O . GLU A 1 245 ? -17.355 -11.101 16.470 1.00 95.94 245 GLU A O 1
ATOM 1925 N N . ILE A 1 246 ? -16.074 -9.927 15.044 1.00 96.94 246 ILE A N 1
ATOM 1926 C CA . ILE A 1 246 ? -15.664 -8.908 15.999 1.00 96.94 246 ILE A CA 1
ATOM 1927 C C . ILE A 1 246 ? -16.216 -7.576 15.510 1.00 96.94 246 ILE A C 1
ATOM 1929 O O . ILE A 1 246 ? -15.744 -7.023 14.520 1.00 96.94 246 ILE A O 1
ATOM 1933 N N . THR A 1 247 ? -17.220 -7.052 16.213 1.00 98.19 247 THR A N 1
ATOM 1934 C CA . THR A 1 247 ? -17.718 -5.697 15.964 1.00 98.19 247 THR A CA 1
ATOM 1935 C C . THR A 1 247 ? -16.794 -4.706 16.655 1.00 98.19 247 THR A C 1
ATOM 1937 O O . THR A 1 247 ? -16.769 -4.625 17.886 1.00 98.19 247 THR A O 1
ATOM 1940 N N . LEU A 1 248 ? -16.040 -3.954 15.861 1.00 98.44 248 LEU A N 1
ATOM 1941 C CA . LEU A 1 248 ? -15.160 -2.888 16.316 1.00 98.44 248 LEU A CA 1
ATOM 1942 C C . LEU A 1 248 ? -15.851 -1.546 16.093 1.00 98.44 248 LEU A C 1
ATOM 1944 O O . LEU A 1 248 ? -16.161 -1.203 14.957 1.00 98.44 248 LEU A O 1
ATOM 1948 N N . ARG A 1 249 ? -16.079 -0.782 17.161 1.00 98.56 249 ARG A N 1
ATOM 1949 C CA . ARG A 1 249 ? -16.693 0.549 17.130 1.00 98.56 249 ARG A CA 1
ATOM 1950 C C . ARG A 1 249 ? -15.729 1.590 17.686 1.00 98.56 249 ARG A C 1
ATOM 1952 O O . ARG A 1 249 ? -15.108 1.385 18.726 1.00 98.56 249 ARG A O 1
ATOM 1959 N N . PHE A 1 250 ? -15.676 2.724 17.006 1.00 98.56 250 PHE A N 1
ATOM 1960 C CA . PHE A 1 250 ? -15.006 3.940 17.434 1.00 98.56 250 PHE A CA 1
ATOM 1961 C C . PHE A 1 250 ? -16.055 4.991 17.754 1.00 98.56 250 PHE A C 1
ATOM 1963 O O . PHE A 1 250 ? -16.968 5.212 16.958 1.00 98.56 250 PHE A O 1
ATOM 1970 N N . GLU A 1 251 ? -15.931 5.643 18.902 1.00 98.38 251 GLU A N 1
ATOM 1971 C CA . GLU A 1 251 ? -16.916 6.615 19.369 1.00 98.38 251 GLU A CA 1
ATOM 1972 C C . GLU A 1 251 ? -16.220 7.848 19.932 1.00 98.38 251 GLU A C 1
ATOM 1974 O O . GLU A 1 251 ? -15.403 7.751 20.844 1.00 98.38 251 GLU A O 1
ATOM 1979 N N . ALA A 1 252 ? -16.501 9.016 19.356 1.00 97.69 252 ALA A N 1
ATOM 1980 C CA . ALA A 1 252 ? -15.911 10.265 19.808 1.00 97.69 252 ALA A CA 1
ATOM 1981 C C . ALA A 1 252 ? -16.332 10.557 21.251 1.00 97.69 252 ALA A C 1
ATOM 1983 O O . ALA A 1 252 ? -17.516 10.510 21.595 1.00 97.69 252 ALA A O 1
ATOM 1984 N N . SER A 1 253 ? -15.370 10.930 22.094 1.00 94.88 253 SER A N 1
ATOM 1985 C CA . SER A 1 253 ? -15.689 11.428 23.427 1.00 94.88 253 SER A CA 1
ATOM 1986 C C . SER A 1 253 ? -16.449 12.757 23.332 1.00 94.88 253 SER A C 1
ATOM 1988 O O . SER A 1 253 ? -16.404 13.463 22.322 1.00 94.88 253 SER A O 1
ATOM 1990 N N . LYS A 1 254 ? -17.155 13.134 24.403 1.00 90.62 254 LYS A N 1
ATOM 1991 C CA . LYS A 1 254 ? -17.998 14.338 24.419 1.00 90.62 254 LYS A CA 1
ATOM 1992 C C . LYS A 1 254 ? -17.203 15.596 24.039 1.00 90.62 254 LYS A C 1
ATOM 1994 O O . LYS A 1 254 ? -16.305 16.006 24.766 1.00 90.62 254 LYS A O 1
ATOM 1999 N N . GLY A 1 255 ? -17.582 16.228 22.926 1.00 88.56 255 GLY A N 1
ATOM 2000 C CA . GLY A 1 255 ? -16.937 17.446 22.416 1.00 88.56 255 GLY A CA 1
ATOM 2001 C C . GLY A 1 255 ? -15.586 17.217 21.728 1.00 88.56 255 GLY A C 1
ATOM 2002 O O . GLY A 1 255 ? -14.939 18.188 21.345 1.00 88.56 255 GLY A O 1
ATOM 2003 N N . ALA A 1 256 ? -15.170 15.961 21.560 1.00 94.62 256 ALA A N 1
ATOM 2004 C CA . ALA A 1 256 ? -13.952 15.571 20.867 1.00 94.62 256 ALA A CA 1
ATOM 2005 C C . ALA A 1 256 ? -14.273 14.963 19.492 1.00 94.62 256 ALA A C 1
ATOM 2007 O O . ALA A 1 256 ? -15.416 14.948 19.029 1.00 94.62 256 ALA A O 1
ATOM 2008 N N . ARG A 1 257 ? -13.234 14.480 18.811 1.00 96.69 257 ARG A N 1
ATOM 2009 C CA . ARG A 1 257 ? -13.341 13.774 17.534 1.00 96.69 257 ARG A CA 1
ATOM 2010 C C . ARG A 1 257 ? -12.472 12.527 17.546 1.00 96.69 257 ARG A C 1
ATOM 2012 O O . ARG A 1 257 ? -11.422 12.508 18.187 1.00 96.69 257 ARG A O 1
ATOM 2019 N N . ILE A 1 258 ? -12.889 11.534 16.773 1.00 98.19 258 ILE A N 1
ATOM 2020 C CA . ILE A 1 258 ? -12.063 10.385 16.410 1.00 98.19 258 ILE A CA 1
ATOM 2021 C C . ILE A 1 258 ? -10.902 10.910 15.555 1.00 98.19 258 ILE A C 1
ATOM 2023 O O . ILE A 1 258 ? -11.091 11.836 14.758 1.00 98.19 258 ILE A O 1
ATOM 2027 N N . ALA A 1 259 ? -9.701 10.377 15.770 1.00 97.62 259 ALA A N 1
ATOM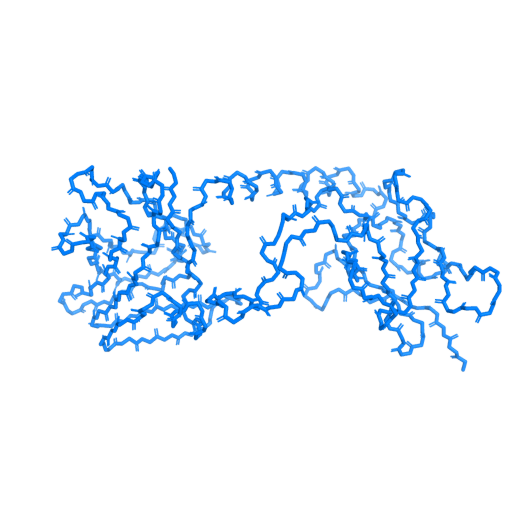 2028 C CA . ALA A 1 259 ? -8.551 10.680 14.921 1.00 97.62 259 ALA A CA 1
ATOM 2029 C C . ALA A 1 259 ? -8.764 10.127 13.506 1.00 97.62 259 ALA A C 1
ATOM 2031 O O . ALA A 1 259 ? -9.668 9.321 13.280 1.00 97.62 259 ALA A O 1
ATOM 2032 N N . ASN A 1 260 ? -7.928 10.532 12.558 1.00 97.88 260 ASN A N 1
ATOM 2033 C CA . ASN A 1 260 ? -7.841 9.832 11.289 1.00 97.88 260 ASN A CA 1
ATOM 2034 C C . ASN A 1 260 ? -7.313 8.425 11.568 1.00 97.88 260 ASN A C 1
ATOM 2036 O O . ASN A 1 260 ? -6.161 8.228 11.961 1.00 97.88 260 ASN A O 1
ATOM 2040 N N . ILE A 1 261 ? -8.192 7.448 11.390 1.00 98.31 261 ILE A N 1
ATOM 2041 C CA . ILE A 1 261 ? -7.818 6.046 11.297 1.00 98.31 261 ILE A CA 1
ATOM 2042 C C . ILE A 1 261 ? -7.585 5.800 9.817 1.00 98.31 261 ILE A C 1
ATOM 2044 O O . ILE A 1 261 ? -8.442 6.179 9.028 1.00 98.31 261 ILE A O 1
ATOM 2048 N N . TYR A 1 262 ? -6.424 5.255 9.465 1.00 97.81 262 TYR A N 1
ATOM 2049 C CA . TYR A 1 262 ? -6.027 4.985 8.077 1.00 97.81 262 TYR A CA 1
ATOM 2050 C C . TYR A 1 262 ? -6.202 3.507 7.724 1.00 97.81 262 TYR A C 1
ATOM 2052 O O . TYR A 1 262 ? -6.600 3.144 6.621 1.00 97.81 262 TYR A O 1
ATOM 2060 N N . GLU A 1 263 ? -5.957 2.640 8.703 1.00 97.56 263 GLU A N 1
ATOM 2061 C CA . GLU A 1 263 ? -5.998 1.196 8.537 1.00 97.56 263 GLU A CA 1
ATOM 2062 C C . GLU A 1 263 ? -6.450 0.542 9.844 1.00 97.56 263 GLU A C 1
ATOM 2064 O O . GLU A 1 263 ? -6.054 0.969 10.938 1.00 97.56 263 GLU A O 1
ATOM 2069 N N . VAL A 1 264 ? -7.255 -0.512 9.732 1.00 98.25 264 VAL A N 1
ATOM 2070 C CA . VAL A 1 264 ? -7.616 -1.396 10.841 1.00 98.25 264 VAL A CA 1
ATOM 2071 C C . VAL A 1 264 ? -7.216 -2.815 10.473 1.00 98.25 264 VAL A C 1
ATOM 2073 O O . VAL A 1 264 ? -7.738 -3.374 9.513 1.00 98.25 264 VAL A O 1
ATOM 2076 N N . ARG A 1 265 ? -6.342 -3.427 11.273 1.00 97.81 265 ARG A N 1
ATOM 2077 C CA . ARG A 1 265 ? -5.975 -4.840 11.141 1.00 97.81 265 ARG A CA 1
ATOM 2078 C C . ARG A 1 265 ? -6.436 -5.642 12.340 1.00 97.81 265 ARG A C 1
ATOM 2080 O O . ARG A 1 265 ? -6.155 -5.281 13.487 1.00 97.81 265 ARG A O 1
ATOM 2087 N N . LEU A 1 266 ? -7.071 -6.774 12.073 1.00 97.25 266 LEU A N 1
ATOM 2088 C CA . LEU A 1 266 ? -7.249 -7.830 13.054 1.00 97.25 266 LEU A CA 1
ATOM 2089 C C . LEU A 1 266 ? -6.011 -8.723 13.035 1.00 97.25 266 LEU A C 1
ATOM 2091 O O . LEU A 1 266 ? -5.641 -9.236 11.984 1.00 97.25 266 LEU A O 1
ATOM 2095 N N . MET A 1 267 ? -5.371 -8.912 14.184 1.00 96.06 267 MET A N 1
ATOM 2096 C CA . MET A 1 267 ? -4.061 -9.556 14.265 1.00 96.06 267 MET A CA 1
ATOM 2097 C C . MET A 1 267 ? -4.083 -10.762 15.201 1.00 96.06 267 MET A C 1
ATOM 2099 O O . MET A 1 267 ? -4.782 -10.744 16.220 1.00 96.06 267 MET A O 1
ATOM 2103 N N . ARG A 1 268 ? -3.269 -11.768 14.867 1.00 92.94 268 ARG A N 1
ATOM 2104 C CA . ARG A 1 268 ? -2.878 -12.875 15.753 1.00 92.94 268 ARG A CA 1
ATOM 2105 C C . ARG A 1 268 ? -2.105 -12.391 16.983 1.00 92.94 268 ARG A C 1
ATOM 2107 O O 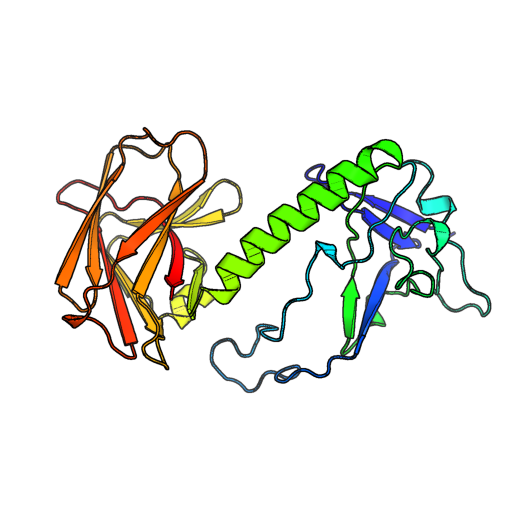. ARG A 1 268 ? -1.533 -11.272 16.957 1.00 92.94 268 ARG A O 1
#

Radius of gyration: 22.76 Å; chains: 1; bounding box: 50×40×63 Å

Foldseek 3Di:
DWAKAWDDDPVPAQKIFIATRPFTWKWFPFADPWPLPDQPPDQCSVDPPTDDDQLLPFFEFEADNVCQRVQWAADPDPAQKTFSLVGTPDPVCSVIIIHGPVVDDRGDMDRIHRYDYPVCVVVSSVVSVVVSVVVVVVVVFFDWKAQAQDPRSCVSFVKDWDQKDWDDDPNFIWIKGQFKMKGKTFDQPLPFFKKKWKAALQDAQAWKFKAKPNHTQDIDHHHRHRDRDIDIDIGTDPPVRGDRIIIIMIGTDVPTMHGTTRMITGGD

Sequence (268 aa):
PMHTSTEFMPDGSDWVSFVHGPVVLAAALDTLDQPNITADGSRMGHIASGKLLPINEAPLVTGTKSTLANQVKPLPNDALEFSAATLIYQPKYKDLKLVPFYNLEEKRYVIYFPYATIEGLPERAKAIALAEKEKQALELATIDLVNTGEQQPESDHDFKGEKTENGTFNDQHFRNGSGWFSYVLQNKDLQARKVRLLLYGAEKNRTFDVIINSKLVTQISMDGGNGNTFFSKDILIPESLMNKEITLRFEASKGARIANIYEVRLMR

Secondary structure (DSSP, 8-state):
---EEEEE-TT--SEEEEEETTEEEEEEEEE---TTSS--S-TTTTS--SPPPPGGGSPPEES-GGGHHHH-EEPSSSSS-EE-TTTB-SGGGTTPEEEEGGG--SEEEESSEEEE-TTTHHHHHHHHHHHHHHHHHHHHHEEEEEETT-HHHHHHTT-EEEEEEEEEETTEEEEEEEEEEEEEEE-TTS---EEEEEEETT-EEEEEEEEETTEEEEEEEEESTT-SSEEEEEEEPPGGG--SEEEEEEEEPTT--EEEEEEEEEE-

pLDDT: mean 92.66, std 6.99, range [57.19, 98.56]